Protein AF-B8BTN7-F1 (afdb_monomer)

pLDDT: mean 86.66, std 12.13, range [40.72, 97.44]

Secondary structure (DSSP, 8-state):
-EES--TTSSS-TTTTTT---EE----EEEEEEEPPTTGGG-HHHHTT--SSS----EEEEES---EEEETTEEEE---B-EEEEEEEEEGGGTEEEEEEEEE-SS-EEETTEEE-SSEEEEEEEEEE--HHHHHHHHHHHHHHHHHHHHHHHHHHHHHHHTTS-HHHHHHHHHHHHHHHHHHHHHHHHHHHHHHHS---TTSEEE-STTEEEESEEEEEEEEEESTTS-EEEEEEEEEEE------------

Structure (mmCIF, N/CA/C/O backbone):
data_AF-B8BTN7-F1
#
_entry.id   AF-B8BTN7-F1
#
loop_
_atom_site.group_PDB
_atom_site.id
_atom_site.type_symbol
_atom_site.label_atom_id
_atom_site.label_alt_id
_atom_site.label_comp_id
_atom_site.label_asym_id
_atom_site.label_entity_id
_atom_site.label_seq_id
_atom_site.pdbx_PDB_ins_code
_atom_site.Cartn_x
_atom_site.Cartn_y
_atom_site.Cartn_z
_atom_site.occupancy
_atom_site.B_iso_or_equiv
_atom_site.auth_seq_id
_atom_site.auth_comp_id
_atom_site.auth_asym_id
_atom_site.auth_atom_id
_atom_site.pdbx_PDB_model_num
ATOM 1 N N . MET A 1 1 ? 7.873 -7.975 -5.565 1.00 93.31 1 MET A N 1
ATOM 2 C CA . MET A 1 1 ? 6.516 -7.819 -6.146 1.00 93.31 1 MET A CA 1
ATOM 3 C C . MET A 1 1 ? 5.959 -9.152 -6.643 1.00 93.31 1 MET A C 1
ATOM 5 O O . MET A 1 1 ? 6.729 -10.006 -7.064 1.00 93.31 1 MET A O 1
ATOM 9 N N . THR A 1 2 ? 4.637 -9.335 -6.614 1.00 94.25 2 THR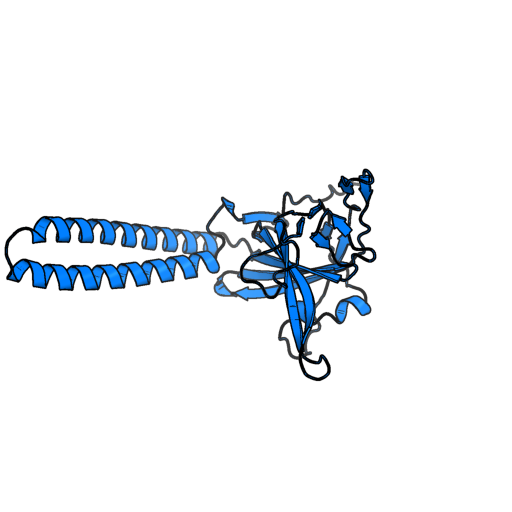 A N 1
ATOM 10 C CA . THR A 1 2 ? 3.946 -10.560 -7.045 1.00 94.25 2 THR A CA 1
ATOM 11 C C . THR A 1 2 ? 2.737 -10.226 -7.916 1.00 94.25 2 THR A C 1
ATOM 13 O O . THR A 1 2 ? 1.774 -9.626 -7.445 1.00 94.25 2 THR A O 1
ATOM 16 N N . ILE A 1 3 ? 2.766 -10.662 -9.174 1.00 93.19 3 ILE A N 1
ATOM 17 C CA . ILE A 1 3 ? 1.674 -10.518 -10.142 1.00 93.19 3 ILE A CA 1
ATOM 18 C C . ILE A 1 3 ? 0.815 -11.777 -10.136 1.00 93.19 3 ILE A C 1
ATOM 20 O O . ILE A 1 3 ? 1.328 -12.898 -10.120 1.00 93.19 3 ILE A O 1
ATOM 24 N N . GLY A 1 4 ? -0.499 -11.600 -10.156 1.00 89.94 4 GLY A N 1
ATOM 25 C CA . GLY A 1 4 ? -1.456 -12.695 -10.188 1.00 89.94 4 GLY A CA 1
ATOM 26 C C . GLY A 1 4 ? -2.855 -12.232 -9.812 1.00 89.94 4 GLY A C 1
ATOM 27 O O . GLY A 1 4 ? -3.078 -11.077 -9.446 1.00 89.94 4 GLY A O 1
ATOM 28 N N . ARG A 1 5 ? -3.825 -13.141 -9.920 1.00 85.12 5 ARG A N 1
ATOM 29 C CA . ARG A 1 5 ? -5.232 -12.811 -9.683 1.00 85.12 5 ARG A CA 1
ATOM 30 C C . ARG A 1 5 ? -5.476 -12.391 -8.236 1.00 85.12 5 ARG A C 1
ATOM 32 O O . ARG A 1 5 ? -5.169 -13.133 -7.305 1.00 85.12 5 ARG A O 1
ATOM 39 N N . ILE A 1 6 ? -6.132 -11.245 -8.074 1.00 82.88 6 ILE A N 1
ATOM 40 C CA . ILE A 1 6 ? -6.695 -10.792 -6.801 1.00 82.88 6 ILE A CA 1
ATOM 41 C C . ILE A 1 6 ? -8.221 -10.943 -6.895 1.00 82.88 6 ILE A C 1
ATOM 43 O O . ILE A 1 6 ? -8.843 -10.296 -7.741 1.00 82.88 6 ILE A O 1
ATOM 47 N N . PRO A 1 7 ? -8.851 -11.826 -6.099 1.00 78.50 7 PRO A N 1
ATOM 48 C CA . PRO A 1 7 ? -10.304 -11.974 -6.089 1.00 78.50 7 PRO A CA 1
ATOM 49 C C . PRO A 1 7 ? -11.018 -10.656 -5.758 1.00 78.50 7 PRO A C 1
ATOM 51 O O . PRO A 1 7 ? -10.568 -9.899 -4.905 1.00 78.50 7 PRO A O 1
ATOM 54 N N . GLY A 1 8 ? -12.147 -10.392 -6.420 1.00 77.75 8 GLY A N 1
ATOM 55 C CA . GLY A 1 8 ? -12.959 -9.194 -6.167 1.00 77.75 8 GLY A CA 1
ATOM 56 C C . GLY A 1 8 ? -12.488 -7.912 -6.865 1.00 77.75 8 GLY A C 1
ATOM 57 O O . GLY A 1 8 ? -13.068 -6.857 -6.623 1.00 77.75 8 GLY A O 1
ATOM 58 N N . THR A 1 9 ? -11.481 -7.976 -7.743 1.00 80.31 9 THR A N 1
ATOM 59 C CA . THR A 1 9 ? -10.995 -6.812 -8.508 1.00 80.31 9 THR A CA 1
ATOM 60 C C . THR A 1 9 ? -11.579 -6.753 -9.923 1.00 80.31 9 THR A C 1
ATOM 62 O O . THR A 1 9 ? -12.267 -7.665 -10.377 1.00 80.31 9 THR A O 1
ATOM 65 N N . ALA A 1 10 ? -11.303 -5.663 -10.648 1.00 77.62 10 ALA A N 1
ATOM 66 C CA . ALA A 1 10 ? -11.790 -5.426 -12.012 1.00 77.62 10 ALA A CA 1
ATOM 67 C C . ALA A 1 10 ? -11.123 -6.303 -13.098 1.00 77.62 10 ALA A C 1
ATOM 69 O O . ALA A 1 10 ? -11.370 -6.091 -14.290 1.00 77.62 10 ALA A O 1
ATOM 70 N N . MET A 1 11 ? -10.260 -7.249 -12.711 1.00 77.88 11 MET A N 1
ATOM 71 C CA . MET A 1 11 ? -9.574 -8.131 -13.652 1.00 77.88 11 MET A CA 1
ATOM 72 C C . MET A 1 11 ? -10.521 -9.184 -14.246 1.00 77.88 11 MET A C 1
ATOM 74 O O . MET A 1 11 ? -11.389 -9.695 -13.532 1.00 77.88 11 MET A O 1
ATOM 78 N N . PRO A 1 12 ? -10.367 -9.532 -15.538 1.00 80.00 12 PRO A N 1
ATOM 79 C CA . PRO A 1 12 ? -11.202 -10.547 -16.168 1.00 80.00 12 PRO A CA 1
ATOM 80 C C . PRO A 1 12 ? -11.074 -11.923 -15.483 1.00 80.00 12 PRO A C 1
ATOM 82 O O . PRO A 1 12 ? -9.974 -12.280 -15.047 1.00 80.00 12 PRO A O 1
ATOM 85 N N . PRO A 1 13 ? -12.157 -12.719 -15.379 1.00 80.38 13 PRO A N 1
ATOM 86 C CA . PRO A 1 13 ? -12.132 -14.022 -14.712 1.00 80.38 13 PRO A CA 1
ATOM 87 C C . PRO A 1 13 ? -11.162 -15.048 -15.307 1.00 80.38 13 PRO A C 1
ATOM 89 O O . PRO A 1 13 ? -10.769 -15.980 -14.606 1.00 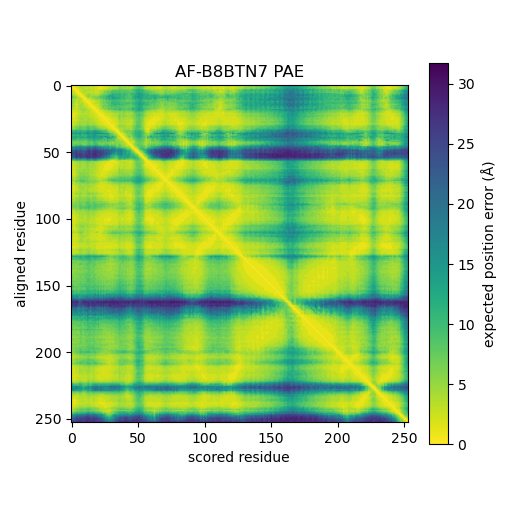80.38 13 PRO A O 1
ATOM 92 N N . GLU A 1 14 ? -10.815 -14.901 -16.579 1.00 82.19 14 GLU A N 1
ATOM 93 C CA . GLU A 1 14 ? -9.896 -15.757 -17.324 1.00 82.19 14 GLU A CA 1
ATOM 94 C C . GLU A 1 14 ? -8.416 -15.431 -17.079 1.00 82.19 14 GLU A C 1
ATOM 96 O O . GLU A 1 14 ? -7.553 -16.261 -17.356 1.00 82.19 14 GLU A O 1
ATOM 101 N N . TRP A 1 15 ? -8.104 -14.248 -16.545 1.00 81.75 15 TRP A N 1
ATOM 102 C CA . TRP A 1 15 ? -6.725 -13.828 -16.318 1.00 81.75 15 TRP A CA 1
ATOM 103 C C . TRP A 1 15 ? -6.155 -14.466 -15.044 1.00 81.75 15 TRP A C 1
ATOM 105 O O . TRP A 1 15 ? -6.769 -14.375 -13.975 1.00 81.75 15 TRP A O 1
ATOM 115 N N . ALA A 1 16 ? -4.983 -15.111 -15.155 1.00 84.12 16 ALA A N 1
ATOM 116 C CA . ALA A 1 16 ? -4.354 -15.880 -14.074 1.00 84.12 16 ALA A CA 1
ATOM 117 C C . ALA A 1 16 ? -5.329 -16.873 -13.392 1.00 84.12 16 ALA A C 1
ATOM 119 O O . ALA A 1 16 ? -5.333 -17.044 -12.167 1.00 84.12 16 ALA A O 1
ATOM 120 N N . ALA A 1 17 ? -6.209 -17.496 -14.184 1.00 84.50 17 ALA A N 1
ATOM 121 C CA . ALA A 1 17 ? -7.247 -18.410 -13.716 1.00 84.50 17 ALA A CA 1
ATOM 122 C C . ALA A 1 17 ? -6.691 -19.690 -13.071 1.00 84.50 17 ALA A C 1
ATOM 124 O O . ALA A 1 17 ? -7.368 -20.292 -12.240 1.00 84.50 17 ALA A O 1
ATOM 125 N N . SER A 1 18 ? -5.461 -20.084 -13.405 1.00 86.75 18 SER A N 1
ATOM 126 C CA . SER A 1 18 ? -4.769 -21.229 -12.807 1.00 86.75 18 SER A CA 1
ATOM 127 C C . SER A 1 18 ? -4.415 -21.025 -11.329 1.00 86.75 18 SER A C 1
ATOM 129 O O . SER A 1 18 ? -4.089 -21.990 -10.638 1.00 86.75 18 SER A O 1
ATOM 131 N N . GLY A 1 19 ? -4.445 -19.779 -10.840 1.00 84.88 19 GLY A N 1
ATOM 132 C CA . GLY A 1 19 ? -3.940 -19.410 -9.517 1.00 84.88 19 GLY A CA 1
ATOM 133 C C . GLY A 1 19 ? -2.414 -19.284 -9.447 1.00 84.88 19 GLY A C 1
ATOM 134 O O . GLY A 1 19 ? -1.876 -19.037 -8.365 1.00 84.88 19 GLY A O 1
ATOM 135 N N . ALA A 1 20 ? -1.708 -19.429 -10.574 1.00 89.12 20 ALA A N 1
ATOM 136 C CA . ALA A 1 20 ? -0.280 -19.161 -10.650 1.00 89.12 20 ALA A CA 1
ATOM 137 C C . ALA A 1 20 ? 0.039 -17.698 -10.298 1.00 89.12 20 ALA A C 1
ATOM 139 O O . ALA A 1 20 ? -0.797 -16.796 -10.400 1.00 89.12 20 ALA A O 1
ATOM 140 N N . LYS A 1 21 ? 1.287 -17.470 -9.882 1.00 92.00 21 LYS A N 1
ATOM 141 C CA . LYS A 1 21 ? 1.819 -16.148 -9.550 1.00 92.00 21 LYS A CA 1
ATOM 142 C C . LYS A 1 21 ? 3.184 -15.951 -10.200 1.00 92.00 21 LYS A C 1
ATOM 144 O O . LYS A 1 21 ? 3.981 -16.888 -10.281 1.00 92.00 21 LYS A O 1
ATOM 149 N N . LEU A 1 22 ? 3.457 -14.725 -10.627 1.00 94.12 22 LEU A N 1
ATOM 150 C CA . LEU A 1 22 ? 4.758 -14.287 -11.116 1.00 94.12 22 LEU A CA 1
ATOM 151 C C . LEU A 1 22 ? 5.397 -13.380 -10.060 1.00 94.12 22 LEU A C 1
ATOM 153 O O . LEU A 1 22 ? 4.984 -12.237 -9.884 1.00 94.12 22 LEU A O 1
ATOM 157 N N . GLY A 1 23 ? 6.373 -13.918 -9.332 1.00 94.81 23 GLY A N 1
ATOM 158 C CA . GLY A 1 23 ? 7.183 -13.159 -8.381 1.00 94.81 23 GLY A CA 1
ATOM 159 C C . GLY A 1 23 ? 8.400 -12.548 -9.069 1.00 94.81 23 GLY A C 1
ATOM 160 O O . GLY A 1 23 ? 9.096 -13.256 -9.794 1.00 94.81 23 GLY A O 1
ATOM 161 N N . LEU A 1 24 ? 8.645 -11.263 -8.825 1.00 95.44 24 LEU A N 1
ATOM 162 C CA . LEU A 1 24 ? 9.821 -10.518 -9.281 1.00 95.44 24 LEU A CA 1
ATOM 163 C C . LEU A 1 24 ? 10.410 -9.749 -8.090 1.00 95.44 24 LEU A C 1
ATOM 165 O O . LEU A 1 24 ? 9.661 -9.118 -7.336 1.00 95.44 24 LEU A O 1
ATOM 169 N N . SER A 1 25 ? 11.728 -9.815 -7.903 1.00 95.44 25 SER A N 1
ATOM 170 C CA . SER A 1 25 ? 12.439 -9.055 -6.865 1.00 95.44 25 SER A CA 1
ATOM 171 C C . SER A 1 25 ? 13.048 -7.811 -7.491 1.00 95.44 25 SER A C 1
ATOM 173 O O . SER A 1 25 ? 14.049 -7.920 -8.188 1.00 95.44 25 SER A O 1
ATOM 175 N N . VAL A 1 26 ? 12.402 -6.665 -7.283 1.00 95.88 26 VAL A N 1
ATOM 176 C CA . VAL A 1 26 ? 12.840 -5.374 -7.823 1.00 95.88 26 VAL A CA 1
ATOM 177 C C . VAL A 1 26 ? 13.401 -4.557 -6.674 1.00 95.88 26 VAL A C 1
ATOM 179 O O . VAL A 1 26 ? 12.728 -4.405 -5.653 1.00 95.88 26 VAL A O 1
ATOM 182 N N . GLU A 1 27 ? 14.610 -4.062 -6.862 1.00 96.19 27 GLU A N 1
ATOM 183 C CA . GLU A 1 27 ? 15.290 -3.105 -6.004 1.00 96.19 27 GLU A CA 1
ATOM 184 C C . GLU A 1 27 ? 15.151 -1.734 -6.658 1.00 96.19 27 GLU A C 1
ATOM 186 O O . GLU A 1 27 ? 15.309 -1.597 -7.874 1.00 96.19 27 GLU A O 1
ATOM 191 N N . VAL A 1 28 ? 14.768 -0.738 -5.867 1.00 95.88 28 VAL A N 1
ATOM 192 C CA . VAL A 1 28 ? 14.518 0.617 -6.353 1.00 95.88 28 VAL A CA 1
ATOM 193 C C . VAL A 1 28 ? 15.107 1.630 -5.395 1.00 95.88 28 VAL A C 1
ATOM 195 O O . VAL A 1 28 ? 15.061 1.435 -4.181 1.00 95.88 28 VAL A O 1
ATOM 198 N N . GLU A 1 29 ? 15.578 2.727 -5.958 1.00 95.12 29 GLU A N 1
ATOM 199 C CA . GLU A 1 29 ? 16.047 3.899 -5.246 1.00 95.12 29 GLU A CA 1
ATOM 200 C C . GLU A 1 29 ? 15.029 5.030 -5.412 1.00 95.12 29 GLU A C 1
ATOM 202 O O . GLU A 1 29 ? 14.596 5.341 -6.524 1.00 95.12 29 GLU A O 1
ATOM 207 N N . PHE A 1 30 ? 14.618 5.633 -4.298 1.00 93.06 30 PHE A N 1
ATOM 208 C CA . PHE A 1 30 ? 13.768 6.821 -4.292 1.00 93.06 30 PHE A CA 1
ATOM 209 C C . PHE A 1 30 ? 14.663 8.044 -4.121 1.00 93.06 30 PHE A C 1
ATOM 211 O O . PHE A 1 30 ? 15.247 8.213 -3.055 1.00 93.06 30 PHE A O 1
ATOM 218 N N . THR A 1 31 ? 14.762 8.889 -5.146 1.00 91.25 31 THR A N 1
ATOM 219 C CA . THR A 1 31 ? 15.691 10.028 -5.133 1.00 91.25 31 THR A CA 1
ATOM 220 C C . THR A 1 31 ? 14.967 11.349 -4.870 1.00 91.25 31 THR A C 1
ATOM 222 O O . THR A 1 31 ? 13.745 11.439 -4.998 1.00 91.25 31 THR A O 1
ATOM 225 N N . ASP A 1 32 ? 15.714 12.394 -4.514 1.00 88.88 32 ASP A N 1
ATOM 226 C CA . ASP A 1 32 ? 15.196 13.766 -4.376 1.00 88.88 32 ASP A CA 1
ATOM 227 C C . ASP A 1 32 ? 15.252 14.555 -5.698 1.00 88.88 32 ASP A C 1
ATOM 229 O O . ASP A 1 32 ? 14.962 15.757 -5.748 1.00 88.88 32 ASP A O 1
ATOM 233 N N . GLU A 1 33 ? 15.616 13.893 -6.798 1.00 89.50 33 GLU A N 1
ATOM 234 C CA . GLU A 1 33 ? 15.720 14.531 -8.100 1.00 89.50 33 GLU A CA 1
ATOM 235 C C . GLU A 1 33 ? 14.342 14.767 -8.723 1.00 89.50 33 GLU A C 1
ATOM 237 O O . GLU A 1 33 ? 13.430 13.936 -8.674 1.00 89.50 33 GLU A O 1
ATOM 242 N N . ALA A 1 34 ? 14.185 15.937 -9.342 1.00 86.00 34 ALA A N 1
ATOM 243 C CA . ALA A 1 34 ? 12.956 16.278 -10.035 1.00 86.00 34 ALA A CA 1
ATOM 244 C C . ALA A 1 34 ? 12.768 15.380 -11.262 1.00 86.00 34 ALA A C 1
ATOM 246 O O . ALA A 1 34 ? 13.639 15.258 -12.123 1.00 86.00 34 ALA A O 1
ATOM 247 N N . CYS A 1 35 ? 11.574 14.812 -11.374 1.00 83.88 35 CYS A N 1
ATOM 248 C CA . CYS A 1 35 ? 11.261 13.876 -12.433 1.00 83.88 35 CYS A CA 1
ATOM 249 C C . CYS A 1 35 ? 11.132 14.547 -13.820 1.00 83.88 35 CYS A C 1
ATOM 251 O O . CYS A 1 35 ? 10.756 15.717 -13.948 1.00 83.88 35 CYS A O 1
ATOM 253 N N . SER A 1 36 ? 11.395 13.789 -14.889 1.00 79.56 36 SER A N 1
ATOM 254 C CA . SER A 1 36 ? 11.319 14.282 -16.272 1.00 79.56 36 SER A CA 1
ATOM 255 C C . SER A 1 36 ? 9.894 14.680 -16.706 1.00 79.56 36 SER A C 1
ATOM 257 O O . SER A 1 36 ? 8.886 14.178 -16.203 1.00 79.56 36 SER A O 1
ATOM 259 N N . TYR A 1 37 ? 9.782 15.559 -17.712 1.00 64.44 37 TYR A N 1
ATOM 260 C CA . TYR A 1 37 ? 8.490 16.115 -18.149 1.00 64.44 37 TYR A CA 1
ATOM 261 C C . TYR A 1 37 ? 7.446 15.051 -18.539 1.00 64.44 37 TYR A C 1
ATOM 263 O O . TYR A 1 37 ? 6.265 15.205 -18.231 1.00 64.44 37 TYR A O 1
ATOM 271 N N . GLU A 1 38 ? 7.834 13.958 -19.199 1.00 72.38 38 GLU A N 1
ATOM 272 C CA . GLU A 1 38 ? 6.869 12.929 -19.620 1.00 72.38 38 GLU A CA 1
ATOM 273 C C . GLU A 1 38 ? 6.269 12.163 -18.438 1.00 72.38 38 GLU A C 1
ATOM 275 O O . GLU A 1 38 ? 5.089 11.807 -18.460 1.00 72.38 38 GLU A O 1
ATOM 280 N N . MET A 1 39 ? 7.053 11.984 -17.380 1.00 71.56 39 MET A N 1
ATOM 281 C CA . MET A 1 39 ? 6.645 11.307 -16.155 1.00 71.56 39 MET A CA 1
ATOM 282 C C . MET A 1 39 ? 5.686 12.167 -15.312 1.00 71.56 39 MET A C 1
ATOM 284 O O . MET A 1 39 ? 4.777 11.638 -14.675 1.00 71.56 39 MET A O 1
ATOM 288 N N . THR A 1 40 ? 5.782 13.500 -15.411 1.00 64.75 40 THR A N 1
ATOM 289 C CA . THR A 1 40 ? 4.919 14.444 -14.666 1.00 64.75 40 THR A CA 1
ATOM 290 C C . THR A 1 40 ? 3.460 14.531 -15.133 1.00 64.75 40 THR A C 1
ATOM 292 O O . THR A 1 40 ? 2.641 15.189 -14.491 1.00 64.75 40 THR A O 1
ATOM 295 N N . LYS A 1 41 ? 3.087 13.856 -16.229 1.00 72.56 41 LYS A N 1
ATOM 296 C CA . LYS A 1 41 ? 1.705 13.842 -16.757 1.00 72.56 41 LYS A CA 1
ATOM 297 C C . LYS A 1 41 ? 0.772 12.869 -16.020 1.00 72.56 41 LYS A C 1
ATOM 299 O O . LYS A 1 41 ? -0.407 12.758 -16.368 1.00 72.56 41 LYS A O 1
ATOM 304 N N . GLU A 1 42 ? 1.278 12.138 -15.030 1.00 80.81 42 GLU A N 1
ATOM 305 C CA . GLU A 1 42 ? 0.536 11.074 -14.360 1.00 80.81 42 GLU A CA 1
ATOM 306 C C . GLU A 1 42 ? -0.433 11.575 -13.292 1.00 80.81 42 GLU A C 1
ATOM 308 O O . GLU A 1 42 ? -0.067 11.827 -12.146 1.00 80.81 42 GLU A O 1
ATOM 313 N N . ARG A 1 43 ? -1.722 11.616 -13.647 1.00 79.94 43 ARG A N 1
ATOM 314 C CA . ARG A 1 43 ? -2.811 12.075 -12.768 1.00 79.94 43 ARG A CA 1
ATOM 315 C C . ARG A 1 43 ? -2.877 11.366 -11.416 1.00 79.94 43 ARG A C 1
ATOM 317 O O . ARG A 1 43 ? -3.241 12.009 -10.439 1.00 79.94 43 ARG A O 1
ATOM 324 N N . LEU A 1 44 ? -2.536 10.073 -11.347 1.00 82.12 44 LEU A N 1
ATOM 325 C CA . LEU A 1 44 ? -2.548 9.323 -10.083 1.00 82.12 44 LEU A CA 1
ATOM 326 C C . LEU A 1 44 ? -1.623 9.961 -9.039 1.00 82.12 44 LEU A C 1
ATOM 328 O O . LEU A 1 44 ? -1.960 9.996 -7.860 1.00 82.12 44 LEU A O 1
ATOM 332 N N . LEU A 1 45 ? -0.483 10.484 -9.490 1.00 80.94 45 LEU A N 1
ATOM 333 C CA . LEU A 1 45 ? 0.555 11.086 -8.659 1.00 80.94 45 LEU A CA 1
ATOM 334 C C . LEU A 1 45 ? 0.279 12.564 -8.347 1.00 80.94 45 LEU A C 1
ATOM 336 O O . LEU A 1 45 ? 0.770 13.058 -7.336 1.00 80.94 45 LEU A O 1
ATOM 340 N N . MET A 1 46 ? -0.535 13.260 -9.154 1.00 74.19 46 MET A N 1
ATOM 341 C CA . MET A 1 46 ? -0.784 14.703 -8.986 1.00 74.19 46 MET A CA 1
ATOM 342 C C . MET A 1 46 ? -1.730 15.066 -7.834 1.00 74.19 46 MET A C 1
ATOM 344 O O . MET A 1 46 ? -1.709 16.205 -7.378 1.00 74.19 46 MET A O 1
ATOM 348 N N . GLY A 1 47 ? -2.535 14.120 -7.345 1.00 65.62 47 GLY A N 1
ATOM 349 C CA . GLY A 1 47 ? -3.567 14.396 -6.343 1.00 65.62 47 GLY A CA 1
ATOM 350 C C . GLY A 1 47 ? -4.688 15.299 -6.878 1.00 65.62 47 GLY A C 1
ATOM 351 O O . GLY A 1 47 ? -4.743 15.615 -8.065 1.00 65.62 47 GLY A O 1
ATOM 352 N N . ASP A 1 48 ? -5.598 15.703 -5.990 1.00 59.06 48 ASP A N 1
ATOM 353 C CA . ASP A 1 48 ? -6.745 16.571 -6.315 1.00 59.06 48 ASP A CA 1
ATOM 354 C C . ASP A 1 48 ? -6.389 18.075 -6.312 1.00 59.06 48 ASP A C 1
ATOM 356 O O . ASP A 1 48 ? -7.284 18.921 -6.301 1.00 59.06 48 ASP A O 1
ATOM 360 N N . ASP A 1 49 ? -5.100 18.435 -6.273 1.00 54.09 49 ASP A N 1
ATOM 361 C CA . ASP A 1 49 ? -4.694 19.836 -6.152 1.00 54.09 49 ASP A CA 1
ATOM 362 C C . ASP A 1 49 ? -4.883 20.573 -7.491 1.00 54.09 49 ASP A C 1
ATOM 364 O O . ASP A 1 49 ? -4.407 20.150 -8.547 1.00 54.09 49 ASP A O 1
ATOM 368 N N . ASP A 1 50 ? -5.613 21.687 -7.437 1.00 47.47 50 ASP A N 1
ATOM 369 C CA . ASP A 1 50 ? -6.263 22.394 -8.554 1.00 47.47 50 ASP A CA 1
ATOM 370 C C . ASP A 1 50 ? -5.261 23.243 -9.381 1.00 47.47 50 ASP A C 1
ATOM 372 O O . ASP A 1 50 ? -5.487 24.409 -9.712 1.00 47.47 50 ASP A O 1
ATOM 376 N N . GLY A 1 51 ? -4.080 22.680 -9.664 1.00 48.50 51 GLY A N 1
ATOM 377 C CA . GLY A 1 51 ? -3.060 23.257 -10.543 1.00 48.50 51 GLY A CA 1
ATOM 378 C C . GLY A 1 51 ? -2.245 24.420 -9.962 1.00 48.50 51 GLY A C 1
ATOM 379 O O . GLY A 1 51 ? -1.564 25.108 -10.722 1.00 48.50 51 GLY A O 1
ATOM 380 N N . ARG A 1 52 ? -2.289 24.676 -8.644 1.00 46.03 52 ARG A N 1
ATOM 381 C CA . ARG A 1 52 ? -1.571 25.813 -8.014 1.00 46.03 52 ARG A CA 1
ATOM 382 C C . ARG A 1 52 ? -0.177 25.485 -7.477 1.00 46.03 52 ARG A C 1
ATOM 384 O O . ARG A 1 52 ? 0.656 26.384 -7.378 1.00 46.03 52 ARG A O 1
ATOM 391 N N . ARG A 1 53 ? 0.101 24.217 -7.187 1.00 48.09 53 ARG A N 1
ATOM 392 C CA . ARG A 1 53 ? 1.445 23.658 -7.017 1.00 48.09 53 ARG A CA 1
ATOM 393 C C . ARG A 1 53 ? 1.463 22.376 -7.832 1.00 48.09 53 ARG A C 1
ATOM 395 O O . ARG A 1 53 ? 0.681 21.477 -7.555 1.00 48.09 53 ARG A O 1
ATOM 402 N N . GLY A 1 54 ? 2.288 22.312 -8.875 1.00 48.84 54 GLY A N 1
ATOM 403 C CA . GLY A 1 54 ? 2.527 21.026 -9.527 1.00 48.84 54 GLY A CA 1
ATOM 404 C C . GLY A 1 54 ? 3.039 20.037 -8.474 1.00 48.84 54 GLY A C 1
ATOM 405 O O . GLY A 1 54 ? 3.763 20.467 -7.569 1.00 48.84 54 GLY A O 1
ATOM 406 N N . PRO A 1 55 ? 2.667 18.750 -8.531 1.00 54.84 55 PRO A N 1
ATOM 407 C CA . PRO A 1 55 ? 3.310 17.762 -7.680 1.00 54.84 55 PRO A CA 1
ATOM 408 C C . PRO A 1 55 ? 4.813 17.825 -7.954 1.00 54.84 55 PRO A C 1
ATOM 410 O O . PRO A 1 55 ? 5.242 17.753 -9.108 1.00 54.84 55 PRO A O 1
ATOM 413 N N . SER A 1 56 ? 5.608 17.974 -6.898 1.00 69.25 56 SER A N 1
ATOM 414 C CA . SER A 1 56 ? 7.029 17.647 -6.953 1.00 69.25 56 SER A CA 1
ATOM 415 C C . SER A 1 56 ? 7.109 16.131 -7.089 1.00 69.25 56 SER A C 1
ATOM 417 O O . SER A 1 56 ? 7.240 15.430 -6.091 1.00 69.25 56 SER A O 1
ATOM 419 N N . MET A 1 57 ? 6.878 15.621 -8.300 1.00 85.88 57 MET A N 1
ATOM 420 C CA . MET A 1 57 ? 7.164 14.226 -8.591 1.00 85.88 57 MET A CA 1
ATOM 421 C C . MET A 1 57 ? 8.671 14.078 -8.603 1.00 85.88 57 MET A C 1
ATOM 423 O O . MET A 1 57 ? 9.373 14.847 -9.268 1.00 85.88 57 MET A O 1
ATOM 427 N N . LEU A 1 58 ? 9.125 13.089 -7.865 1.00 91.19 58 LEU A N 1
ATOM 428 C CA . LEU A 1 58 ? 10.526 12.761 -7.730 1.00 91.19 58 LEU A CA 1
ATOM 429 C C . LEU A 1 58 ? 10.794 11.458 -8.487 1.00 91.19 58 LEU A C 1
ATOM 431 O O . LEU A 1 58 ? 9.860 10.690 -8.745 1.00 91.19 58 LEU A O 1
ATOM 435 N N . SER A 1 59 ? 12.022 11.242 -8.935 1.00 92.88 59 SER A N 1
ATOM 436 C CA . SER A 1 59 ? 12.389 10.036 -9.688 1.00 92.88 59 SER A CA 1
ATOM 437 C C . SER A 1 59 ? 12.501 8.805 -8.797 1.00 92.88 59 SER A C 1
ATOM 439 O O . SER A 1 59 ? 12.904 8.876 -7.639 1.00 92.88 59 SER A O 1
ATOM 441 N N . VAL A 1 60 ? 12.134 7.657 -9.362 1.00 94.75 60 VAL A N 1
ATOM 442 C CA . VAL A 1 60 ? 12.444 6.344 -8.792 1.00 94.75 60 VAL A CA 1
ATOM 443 C C . VAL A 1 60 ? 13.234 5.547 -9.823 1.00 94.75 60 VAL A C 1
ATOM 445 O O . VAL A 1 60 ? 12.779 5.368 -10.957 1.00 94.75 60 VAL A O 1
ATOM 448 N N . GLU A 1 61 ? 14.412 5.084 -9.428 1.00 95.88 61 GLU A N 1
ATOM 449 C CA . GLU A 1 61 ? 15.380 4.422 -10.301 1.00 95.88 61 GLU A CA 1
ATOM 450 C C . GLU A 1 61 ? 15.454 2.925 -9.951 1.00 95.88 61 GLU A C 1
ATOM 452 O O . GLU A 1 61 ? 15.572 2.573 -8.776 1.00 95.88 61 GLU A O 1
ATOM 457 N N . PRO A 1 62 ? 15.336 1.999 -10.920 1.00 96.44 62 PRO A N 1
ATOM 458 C CA . PRO A 1 62 ? 15.550 0.581 -10.667 1.00 96.44 62 PRO A CA 1
ATOM 459 C C . PRO A 1 62 ? 17.046 0.297 -10.495 1.00 96.44 62 PRO A C 1
ATOM 461 O O . PRO A 1 62 ? 17.855 0.638 -11.355 1.00 96.44 62 PRO A O 1
ATOM 464 N N . LEU A 1 63 ? 17.402 -0.398 -9.417 1.00 96.25 63 LEU A N 1
ATOM 465 C CA . LEU A 1 63 ? 18.780 -0.817 -9.138 1.00 96.25 63 LEU A CA 1
ATOM 466 C C . LEU A 1 63 ? 19.119 -2.168 -9.782 1.00 96.25 63 LEU A C 1
ATOM 468 O O . LEU A 1 63 ? 20.286 -2.535 -9.917 1.00 96.25 63 LEU A O 1
ATOM 472 N N . ASN A 1 64 ? 18.099 -2.920 -10.204 1.00 96.19 64 ASN A N 1
ATOM 473 C CA . ASN A 1 64 ? 18.270 -4.212 -10.847 1.00 96.19 64 ASN A CA 1
ATOM 474 C C . ASN A 1 64 ? 17.196 -4.506 -11.911 1.00 96.19 64 ASN A C 1
ATOM 476 O O . ASN A 1 64 ? 16.076 -3.999 -11.871 1.00 96.19 64 ASN A O 1
ATOM 480 N N . ASP A 1 65 ? 17.532 -5.413 -12.832 1.00 96.44 65 ASP A N 1
ATOM 481 C CA . ASP A 1 65 ? 16.554 -6.084 -13.690 1.00 96.44 65 ASP A CA 1
ATOM 482 C C . ASP A 1 65 ? 16.181 -7.437 -13.046 1.00 96.44 65 ASP A C 1
ATOM 484 O O . ASP A 1 65 ? 17.028 -8.338 -12.960 1.00 96.44 65 ASP A O 1
ATOM 488 N N . PRO A 1 66 ? 14.936 -7.633 -12.569 1.00 96.12 66 PRO A N 1
ATOM 489 C CA . PRO A 1 66 ? 14.531 -8.863 -11.910 1.00 96.12 66 PRO A CA 1
ATOM 490 C C . PRO A 1 66 ? 14.545 -10.050 -12.875 1.00 96.12 66 PRO A C 1
ATOM 492 O O . PRO A 1 66 ? 14.187 -9.958 -14.052 1.00 96.12 66 PRO A O 1
ATOM 495 N N . VAL A 1 67 ? 14.871 -11.219 -12.328 1.00 95.19 67 VAL A N 1
ATOM 496 C CA . VAL A 1 67 ? 14.923 -12.479 -13.074 1.00 95.19 67 VAL A CA 1
ATOM 497 C C . VAL A 1 67 ? 13.912 -13.486 -12.543 1.00 95.19 67 VAL A C 1
ATOM 499 O O . VAL A 1 67 ? 13.633 -13.546 -11.344 1.00 95.19 67 VAL A O 1
ATOM 502 N N . PHE A 1 68 ? 13.373 -14.321 -13.428 1.00 94.00 68 PHE A N 1
ATOM 503 C CA . PHE A 1 68 ? 12.531 -15.453 -13.045 1.00 94.00 68 PHE A CA 1
ATOM 504 C C . PHE A 1 68 ? 12.835 -16.688 -13.895 1.00 94.00 68 PHE A C 1
ATOM 506 O O . PHE A 1 68 ? 13.383 -16.598 -14.989 1.00 94.00 68 PHE A O 1
ATOM 513 N N . VAL A 1 69 ? 12.475 -17.869 -13.387 1.00 91.44 69 VAL A N 1
ATOM 514 C CA . VAL A 1 69 ? 12.676 -19.142 -14.094 1.00 91.44 69 VAL A CA 1
ATOM 515 C C . VAL A 1 69 ? 11.371 -19.598 -14.741 1.00 91.44 69 VAL A C 1
ATOM 517 O O . VAL A 1 69 ? 10.338 -19.727 -14.070 1.00 91.44 69 VAL A O 1
ATOM 520 N N . SER A 1 70 ? 11.433 -19.883 -16.038 1.00 88.81 70 SER A N 1
ATOM 521 C CA . SER A 1 70 ? 10.349 -20.433 -16.848 1.00 88.81 70 SER A CA 1
ATOM 522 C C . SER A 1 70 ? 10.770 -21.734 -17.545 1.00 88.81 70 SER A C 1
ATOM 524 O O . SER A 1 70 ? 11.887 -22.225 -17.381 1.00 88.81 70 SER A O 1
ATOM 526 N N . ALA A 1 71 ? 9.877 -22.300 -18.364 1.00 87.56 71 ALA A N 1
ATOM 527 C CA . ALA A 1 71 ? 10.196 -23.448 -19.215 1.00 87.56 71 ALA A CA 1
ATOM 528 C C . ALA A 1 71 ? 11.299 -23.155 -20.255 1.00 87.56 71 ALA A C 1
ATOM 530 O O . ALA A 1 71 ? 11.900 -24.091 -20.778 1.00 87.56 71 ALA A O 1
ATOM 531 N N . LYS A 1 72 ? 11.568 -21.877 -20.558 1.00 88.69 72 LYS A N 1
ATOM 532 C CA . LYS A 1 72 ? 12.632 -21.438 -21.475 1.00 88.69 72 LYS A CA 1
ATOM 533 C C . LYS A 1 72 ? 13.979 -21.221 -20.775 1.00 88.69 72 LYS A C 1
ATOM 535 O O . LYS A 1 72 ? 14.956 -20.903 -21.444 1.00 88.69 72 LYS A O 1
ATOM 540 N N . GLY A 1 73 ? 14.038 -21.403 -19.455 1.00 92.12 73 GLY A N 1
ATOM 541 C CA . GLY A 1 73 ? 15.205 -21.100 -18.633 1.00 92.12 73 GLY A CA 1
ATOM 542 C C . GLY A 1 73 ? 15.007 -19.829 -17.813 1.00 92.12 73 GLY A C 1
ATOM 543 O O . GLY A 1 73 ? 13.888 -19.499 -17.422 1.00 92.12 73 GLY A O 1
ATOM 544 N N . GLN A 1 74 ? 16.108 -19.149 -17.506 1.00 94.56 74 GLN A N 1
ATOM 545 C CA . GLN A 1 74 ? 16.085 -17.878 -16.792 1.00 94.56 74 GLN A CA 1
ATOM 546 C C . GLN A 1 74 ? 15.729 -16.747 -17.763 1.00 94.56 74 GLN A C 1
ATOM 548 O O . GLN A 1 74 ? 16.384 -16.578 -18.788 1.00 94.56 74 GLN A O 1
ATOM 553 N N . GLU A 1 75 ? 14.695 -15.984 -17.428 1.00 95.00 75 GLU A N 1
ATOM 554 C CA . GLU A 1 75 ? 14.248 -14.806 -18.167 1.00 95.00 75 GLU A CA 1
ATOM 555 C C . GLU A 1 75 ? 14.522 -13.557 -17.326 1.00 95.00 75 GLU A C 1
ATOM 557 O O . GLU A 1 75 ? 14.271 -13.543 -16.118 1.00 95.00 75 GLU A O 1
ATOM 562 N N . VAL A 1 76 ? 15.064 -12.527 -17.973 1.00 96.62 76 VAL A N 1
ATOM 563 C CA . VAL A 1 76 ? 15.345 -11.213 -17.385 1.00 96.62 76 VAL A CA 1
ATOM 564 C C . VAL A 1 76 ? 14.222 -10.275 -17.802 1.00 96.62 76 VAL A C 1
ATOM 566 O O . VAL A 1 76 ? 13.844 -10.263 -18.972 1.00 96.62 76 VAL A O 1
ATOM 569 N N . VAL A 1 77 ? 13.678 -9.509 -16.863 1.00 96.75 77 VAL A N 1
ATOM 570 C CA . VAL A 1 77 ? 12.632 -8.525 -17.142 1.00 96.75 77 VAL A CA 1
ATOM 571 C C . VAL A 1 77 ? 13.250 -7.146 -17.038 1.00 96.75 77 VAL A C 1
ATOM 573 O O . VAL A 1 77 ? 13.649 -6.736 -15.956 1.00 96.75 77 VAL A O 1
ATOM 576 N N . LYS A 1 78 ? 13.305 -6.433 -18.160 1.00 97.25 78 LYS A N 1
ATOM 577 C CA . LYS A 1 78 ? 13.827 -5.071 -18.190 1.00 97.25 78 LYS A CA 1
ATOM 578 C C . LYS A 1 78 ? 12.903 -4.110 -17.443 1.00 97.25 78 LYS A C 1
ATOM 580 O O . LYS A 1 78 ? 11.696 -4.103 -17.710 1.00 97.25 78 LYS A O 1
ATOM 585 N N . VAL A 1 79 ? 13.475 -3.270 -16.586 1.00 97.31 79 VAL A N 1
ATOM 586 C CA . VAL A 1 79 ? 12.755 -2.219 -15.852 1.00 97.31 79 VAL A CA 1
ATOM 587 C C . VAL A 1 79 ? 13.349 -0.863 -16.198 1.00 97.31 79 VAL A C 1
ATOM 589 O O . VAL A 1 79 ? 14.561 -0.697 -16.277 1.00 97.31 79 VAL A O 1
ATOM 592 N N . LEU A 1 80 ? 12.483 0.108 -16.464 1.00 96.00 80 LEU A N 1
ATOM 593 C CA . LEU A 1 80 ? 12.874 1.485 -16.721 1.00 96.00 80 LEU A CA 1
ATOM 594 C C . LEU A 1 80 ? 12.480 2.386 -15.542 1.00 96.00 80 LEU A C 1
ATOM 596 O O . LEU A 1 80 ? 11.505 2.075 -14.844 1.00 96.00 80 LEU A O 1
ATOM 600 N N . PRO A 1 81 ? 13.201 3.507 -15.360 1.00 95.81 81 PRO A N 1
ATOM 601 C CA . PRO A 1 81 ? 12.908 4.485 -14.320 1.00 95.81 81 PRO A CA 1
ATOM 602 C C . PRO A 1 81 ? 11.481 5.011 -14.376 1.00 95.81 81 PRO A C 1
ATOM 604 O O . PRO A 1 81 ? 10.814 4.982 -15.416 1.00 95.81 81 PRO A O 1
ATOM 607 N N . GLY A 1 82 ? 11.020 5.537 -13.249 1.00 94.75 82 GLY A N 1
ATOM 608 C CA . GLY A 1 82 ? 9.706 6.145 -13.149 1.00 94.75 82 GLY A CA 1
ATOM 609 C C . GLY A 1 82 ? 9.659 7.308 -12.177 1.00 94.75 82 GLY A C 1
ATOM 610 O O . GLY A 1 82 ? 10.648 8.004 -11.956 1.00 94.75 82 GLY A O 1
ATOM 611 N N . ALA A 1 83 ? 8.476 7.544 -11.617 1.00 94.06 83 ALA A N 1
ATOM 612 C CA . ALA A 1 83 ? 8.257 8.636 -10.679 1.00 94.06 83 ALA A CA 1
ATOM 613 C C . ALA A 1 83 ? 7.501 8.178 -9.443 1.00 94.06 83 ALA A C 1
ATOM 615 O O . ALA A 1 83 ? 6.676 7.262 -9.518 1.00 94.06 83 ALA A O 1
ATOM 616 N N . TYR A 1 84 ? 7.706 8.894 -8.343 1.00 93.81 84 TYR A N 1
ATOM 617 C CA . TYR A 1 84 ? 6.927 8.760 -7.127 1.00 93.81 84 TYR A CA 1
ATOM 618 C C . TYR A 1 84 ? 6.416 10.105 -6.610 1.00 93.81 84 TYR A C 1
ATOM 620 O O . TYR A 1 84 ? 6.915 11.180 -6.950 1.00 93.81 84 TYR A O 1
ATOM 628 N N . ALA A 1 85 ? 5.362 10.032 -5.802 1.00 91.06 85 ALA A N 1
ATOM 629 C CA . ALA A 1 85 ? 4.819 11.157 -5.064 1.00 91.06 85 ALA A CA 1
ATOM 630 C C . ALA A 1 85 ? 4.128 10.670 -3.788 1.00 91.06 85 ALA A C 1
ATOM 632 O O . ALA A 1 85 ? 3.495 9.608 -3.755 1.00 91.06 85 ALA A O 1
ATOM 633 N N . CYS A 1 86 ? 4.194 11.510 -2.758 1.00 89.62 86 CYS A N 1
ATOM 634 C CA . CYS A 1 86 ? 3.481 11.318 -1.504 1.00 89.62 86 CYS A CA 1
ATOM 635 C C . CYS A 1 86 ? 2.307 12.297 -1.414 1.00 89.62 86 CYS A C 1
ATOM 637 O O . CYS A 1 86 ? 2.481 13.506 -1.558 1.00 89.62 86 CYS A O 1
ATOM 639 N N . GLN A 1 87 ? 1.103 11.791 -1.147 1.00 89.00 87 GLN A N 1
ATOM 640 C CA . GLN A 1 87 ? -0.104 12.613 -1.005 1.00 89.00 87 GLN A CA 1
ATOM 641 C C . GLN A 1 87 ? -0.672 12.492 0.402 1.00 89.00 87 GLN A C 1
ATOM 643 O O . GLN A 1 87 ? -0.855 11.384 0.901 1.00 89.00 87 GLN A O 1
ATOM 648 N N . ILE A 1 88 ? -1.003 13.623 1.027 1.00 88.50 88 ILE A N 1
ATOM 649 C CA . ILE A 1 88 ? -1.626 13.632 2.355 1.00 88.50 88 ILE A CA 1
ATOM 650 C C . ILE A 1 88 ? -2.965 12.888 2.285 1.00 88.50 88 ILE A C 1
ATOM 652 O O . ILE A 1 88 ? -3.833 13.221 1.479 1.00 88.50 88 ILE A O 1
ATOM 656 N N . GLN A 1 89 ? -3.144 11.898 3.157 1.00 88.31 89 GLN A N 1
ATOM 657 C CA . GLN A 1 89 ? -4.395 11.154 3.315 1.00 88.31 89 GLN A CA 1
ATOM 658 C C . GLN A 1 89 ? -5.062 11.450 4.661 1.00 88.31 89 GLN A C 1
ATOM 660 O O . GLN A 1 89 ? -6.283 11.580 4.727 1.00 88.31 89 GLN A O 1
ATOM 665 N N . GLY A 1 90 ? -4.272 11.585 5.728 1.00 86.25 90 GLY A N 1
ATOM 666 C CA . GLY A 1 90 ? -4.773 11.807 7.080 1.00 86.25 90 GLY A CA 1
ATOM 667 C C . GLY A 1 90 ? -3.851 12.718 7.872 1.00 86.25 90 GLY A C 1
ATOM 668 O O . GLY A 1 90 ? -2.879 12.258 8.459 1.00 86.25 90 GLY A O 1
ATOM 669 N N . LEU A 1 91 ? -4.181 14.011 7.941 1.00 86.69 91 LEU A N 1
ATOM 670 C CA . LEU A 1 91 ? -3.353 15.002 8.640 1.00 86.69 91 LEU A CA 1
ATOM 671 C C . LEU A 1 91 ? -3.153 14.656 10.127 1.00 86.69 91 LEU A C 1
ATOM 673 O O . LEU A 1 91 ? -2.055 14.779 10.651 1.00 86.69 91 LEU A O 1
ATOM 677 N N . ALA A 1 92 ? -4.207 14.187 10.803 1.00 86.44 92 ALA A N 1
ATOM 678 C CA . ALA A 1 92 ? -4.165 13.860 12.231 1.00 86.44 92 ALA A CA 1
ATOM 679 C C . ALA A 1 92 ? -3.378 12.577 12.558 1.00 86.44 92 ALA A C 1
ATOM 681 O O . ALA A 1 92 ? -2.986 12.381 13.707 1.00 86.44 92 ALA A O 1
ATOM 682 N N . SER A 1 93 ? -3.198 11.691 11.578 1.00 87.44 93 SER A N 1
ATOM 683 C CA . SER A 1 93 ? -2.403 10.467 11.709 1.00 87.44 93 SER A CA 1
ATOM 684 C C . SER A 1 93 ? -1.033 10.578 11.048 1.00 87.44 93 SER A C 1
ATOM 686 O O . SER A 1 93 ? -0.279 9.614 11.082 1.00 87.44 93 SER A O 1
ATOM 688 N N . GLY A 1 94 ? -0.717 11.718 10.422 1.00 90.50 94 GLY A N 1
ATOM 689 C CA . GLY A 1 94 ? 0.476 11.855 9.592 1.00 90.50 94 GLY A CA 1
ATOM 690 C C . GLY A 1 94 ? 0.509 10.847 8.440 1.00 90.50 94 GLY A C 1
ATOM 691 O O . GLY A 1 94 ? 1.594 10.469 8.019 1.00 90.50 94 GLY A O 1
ATOM 692 N N . GLN A 1 95 ? -0.654 10.372 7.973 1.00 93.19 95 GLN A N 1
ATOM 693 C CA . GLN A 1 95 ? -0.767 9.343 6.940 1.00 93.19 95 GLN A CA 1
ATOM 694 C C . GLN A 1 95 ? -0.677 9.954 5.544 1.00 93.19 95 GLN A C 1
ATOM 696 O O . GLN A 1 95 ? -1.414 10.890 5.207 1.00 93.19 95 GLN A O 1
ATOM 701 N N . TYR A 1 96 ? 0.155 9.341 4.713 1.00 92.75 96 TYR A N 1
ATOM 702 C CA . TYR A 1 96 ? 0.351 9.658 3.311 1.00 92.75 96 TYR A CA 1
ATOM 703 C C . TYR A 1 96 ? 0.108 8.418 2.451 1.00 92.75 96 TYR A C 1
ATOM 705 O O . TYR A 1 96 ? 0.343 7.276 2.848 1.00 92.75 96 TYR A O 1
ATOM 713 N N . LYS A 1 97 ? -0.363 8.657 1.235 1.00 93.06 97 LYS A N 1
ATOM 714 C CA . LYS A 1 97 ? -0.333 7.692 0.142 1.00 93.06 97 LYS A CA 1
ATOM 715 C C . LYS A 1 97 ? 1.021 7.800 -0.535 1.00 93.06 97 LYS A C 1
ATOM 717 O O . LYS A 1 97 ? 1.355 8.887 -0.998 1.00 93.06 97 LYS A O 1
ATOM 722 N N . LEU A 1 98 ? 1.747 6.693 -0.619 1.00 93.94 98 LEU A N 1
ATOM 723 C CA . LEU A 1 98 ? 2.952 6.580 -1.432 1.00 93.94 98 LEU A CA 1
ATOM 724 C C . LEU A 1 98 ? 2.559 5.935 -2.753 1.00 93.94 98 LEU A C 1
ATOM 726 O O . LEU A 1 98 ? 2.248 4.741 -2.787 1.00 93.94 98 LEU A O 1
ATOM 730 N N . TYR A 1 99 ? 2.569 6.718 -3.825 1.00 94.56 99 TYR A N 1
ATOM 731 C CA . TYR A 1 99 ? 2.335 6.219 -5.173 1.00 94.56 99 TYR A CA 1
ATOM 732 C C . TYR A 1 99 ? 3.609 6.346 -5.982 1.00 94.56 99 TYR A C 1
ATOM 734 O O . TYR A 1 99 ? 4.266 7.381 -5.935 1.00 94.56 99 TYR A O 1
ATOM 742 N N . PHE A 1 100 ? 3.935 5.307 -6.739 1.00 95.56 100 PHE A N 1
ATOM 743 C CA . PHE A 1 100 ? 5.006 5.354 -7.722 1.00 95.56 100 PHE A CA 1
ATOM 744 C C . PHE A 1 100 ? 4.682 4.480 -8.924 1.00 95.56 100 PHE A C 1
ATOM 746 O O . PHE A 1 100 ? 3.733 3.693 -8.891 1.00 95.56 100 PHE A O 1
ATOM 753 N N . PHE A 1 101 ? 5.432 4.626 -10.005 1.00 96.38 101 PHE A N 1
ATOM 754 C CA . PHE A 1 101 ? 5.370 3.698 -11.127 1.00 96.38 101 PHE A CA 1
ATOM 755 C C . PHE A 1 101 ? 6.763 3.344 -11.619 1.00 96.38 101 PHE A C 1
ATOM 757 O O . PHE A 1 101 ? 7.709 4.088 -11.395 1.00 96.38 101 PHE A O 1
ATOM 764 N N . LEU A 1 102 ? 6.842 2.227 -12.334 1.00 96.56 102 LEU A N 1
ATOM 765 C CA . LEU A 1 102 ? 7.992 1.829 -13.140 1.00 96.56 102 LEU A CA 1
ATOM 766 C C . LEU A 1 102 ? 7.482 1.383 -14.509 1.00 96.56 102 LEU A C 1
ATOM 768 O O . LEU A 1 102 ? 6.356 0.881 -14.627 1.00 96.56 102 LEU A O 1
ATOM 772 N N . ASP A 1 103 ? 8.307 1.548 -15.535 1.00 95.75 103 ASP A N 1
ATOM 773 C CA . ASP A 1 103 ? 7.954 1.152 -16.894 1.00 95.75 103 ASP A CA 1
ATOM 774 C C . ASP A 1 103 ? 8.572 -0.215 -17.223 1.00 95.75 103 ASP A C 1
ATOM 776 O O . ASP A 1 103 ? 9.779 -0.420 -17.109 1.00 95.75 103 ASP A O 1
ATOM 780 N N . PHE A 1 104 ? 7.734 -1.167 -17.642 1.00 96.81 104 PHE A N 1
ATOM 781 C CA . PHE A 1 104 ? 8.146 -2.522 -18.016 1.00 96.81 104 PHE A CA 1
ATOM 782 C C . PHE A 1 104 ? 7.964 -2.694 -19.528 1.00 96.81 104 PHE A C 1
ATOM 784 O O . PHE A 1 104 ? 6.938 -3.218 -19.961 1.00 96.81 104 PHE A O 1
ATOM 791 N N . PRO A 1 105 ? 8.914 -2.242 -20.367 1.00 96.00 105 PRO A N 1
ATOM 792 C CA . PRO A 1 105 ? 8.715 -2.117 -21.816 1.00 96.00 105 PRO A CA 1
ATOM 793 C C . PRO A 1 105 ? 8.422 -3.442 -22.529 1.00 96.00 105 PRO A C 1
ATOM 795 O O . PRO A 1 105 ? 7.790 -3.445 -23.581 1.00 96.00 105 PRO A O 1
ATOM 798 N N . GLU A 1 106 ? 8.876 -4.563 -21.969 1.00 95.69 106 GLU A N 1
ATOM 799 C CA . GLU A 1 106 ? 8.711 -5.901 -22.553 1.00 95.69 106 GLU A CA 1
ATOM 800 C C . GLU A 1 106 ? 7.667 -6.746 -21.806 1.00 95.69 106 GLU A C 1
ATOM 802 O O . GLU A 1 106 ? 7.171 -7.744 -22.334 1.00 95.69 106 GLU A O 1
ATOM 807 N N . GLY A 1 107 ? 7.280 -6.327 -20.596 1.00 94.19 107 GLY A N 1
ATOM 808 C CA . GLY A 1 107 ? 6.447 -7.121 -19.700 1.00 94.19 107 GLY A CA 1
ATOM 809 C C . GLY A 1 107 ? 7.105 -8.455 -19.329 1.00 94.19 107 GLY A C 1
ATOM 810 O O . GLY A 1 107 ? 8.316 -8.628 -19.427 1.00 94.19 107 GLY A O 1
ATOM 811 N N . ALA A 1 108 ? 6.299 -9.414 -18.877 1.00 94.00 108 ALA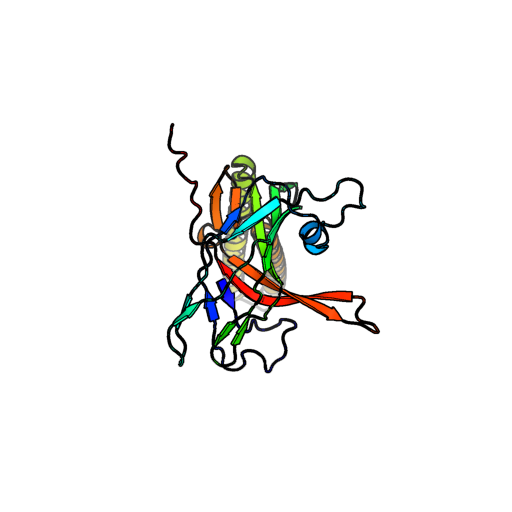 A N 1
ATOM 812 C CA . ALA A 1 108 ? 6.751 -10.775 -18.592 1.00 94.00 108 ALA A CA 1
ATOM 813 C C . ALA A 1 108 ? 5.576 -11.757 -18.605 1.00 94.00 108 ALA A C 1
ATOM 815 O O . ALA A 1 108 ? 4.450 -11.400 -18.257 1.00 94.00 108 ALA A O 1
ATOM 816 N N . VAL A 1 109 ? 5.824 -13.015 -18.972 1.00 92.56 109 VAL A N 1
ATOM 817 C CA . VAL A 1 109 ? 4.789 -14.059 -18.999 1.00 92.56 109 VAL A CA 1
ATOM 818 C C . VAL A 1 109 ? 5.301 -15.322 -18.325 1.00 92.56 109 VAL A C 1
ATOM 820 O O . VAL A 1 109 ? 6.360 -15.839 -18.667 1.00 92.56 109 VAL A O 1
ATOM 823 N N . ARG A 1 110 ? 4.508 -15.865 -17.399 1.00 90.19 110 ARG A N 1
ATOM 824 C CA . ARG A 1 110 ? 4.749 -17.176 -16.793 1.00 90.19 110 ARG A CA 1
ATOM 825 C C . ARG A 1 110 ? 3.427 -17.915 -16.644 1.00 90.19 110 ARG A C 1
ATOM 827 O O . ARG A 1 110 ? 2.557 -17.488 -15.890 1.00 90.19 110 ARG A O 1
ATOM 834 N N . ASN A 1 111 ? 3.303 -19.054 -17.323 1.00 87.94 111 ASN A N 1
ATOM 835 C CA . ASN A 1 111 ? 2.046 -19.799 -17.439 1.00 87.94 111 ASN A CA 1
ATOM 836 C C . ASN A 1 111 ? 0.938 -18.908 -18.039 1.00 87.94 111 ASN A C 1
ATOM 838 O O . ASN A 1 111 ? 1.112 -18.383 -19.133 1.00 87.94 111 ASN A O 1
ATOM 842 N N . ASP A 1 112 ? -0.177 -18.730 -17.333 1.00 88.00 112 ASP A N 1
ATOM 843 C CA . ASP A 1 112 ? -1.304 -17.857 -17.683 1.00 88.00 112 ASP A CA 1
ATOM 844 C C . ASP A 1 112 ? -1.261 -16.490 -16.969 1.00 88.00 112 ASP A C 1
ATOM 846 O O . ASP A 1 112 ? -2.227 -15.725 -17.024 1.00 88.00 112 ASP A O 1
ATOM 850 N N . VAL A 1 113 ? -0.155 -16.178 -16.284 1.00 90.69 113 VAL A N 1
ATOM 851 C CA . VAL A 1 113 ? 0.078 -14.884 -15.635 1.00 90.69 113 VAL A CA 1
ATOM 852 C C . VAL A 1 113 ? 0.924 -14.013 -16.549 1.00 90.69 113 VAL A C 1
ATOM 854 O O . VAL A 1 113 ? 2.011 -14.411 -16.971 1.00 90.69 113 VAL A O 1
ATOM 857 N N . GLN A 1 114 ? 0.442 -12.800 -16.806 1.00 91.25 114 GLN A N 1
ATOM 858 C CA . GLN A 1 114 ? 1.134 -11.816 -17.627 1.00 91.25 114 GLN A CA 1
ATOM 859 C C . GLN A 1 114 ? 1.303 -10.505 -16.864 1.00 91.25 114 GLN A C 1
ATOM 861 O O . GLN A 1 114 ? 0.319 -9.874 -16.480 1.00 91.25 114 GLN A O 1
ATOM 866 N N . LEU A 1 115 ? 2.553 -10.082 -16.701 1.00 93.56 115 LEU A N 1
ATOM 867 C CA . LEU A 1 115 ? 2.914 -8.693 -16.467 1.00 93.56 115 LEU A CA 1
ATOM 868 C C . LEU A 1 115 ? 2.850 -7.973 -17.824 1.00 93.56 115 LEU A C 1
ATOM 870 O O . LEU A 1 115 ? 3.586 -8.352 -18.740 1.00 93.56 115 LEU A O 1
ATOM 874 N N . PRO A 1 116 ? 1.944 -7.006 -18.011 1.00 92.31 116 PRO A N 1
ATOM 875 C CA . PRO A 1 116 ? 1.817 -6.324 -19.290 1.00 92.31 116 PRO A CA 1
ATOM 876 C C . PRO A 1 116 ? 3.037 -5.445 -19.591 1.00 92.31 116 PRO A C 1
ATOM 878 O O . PRO A 1 116 ? 3.702 -4.949 -18.684 1.00 92.31 116 PRO A O 1
ATOM 881 N N . ALA A 1 117 ? 3.308 -5.274 -20.885 1.00 95.31 117 ALA A N 1
ATOM 882 C CA . ALA A 1 117 ? 4.408 -4.477 -21.418 1.00 95.31 117 ALA A CA 1
ATOM 883 C C . ALA A 1 117 ? 4.065 -2.976 -21.395 1.00 95.31 117 ALA A C 1
ATOM 885 O O . ALA A 1 117 ? 3.790 -2.368 -22.430 1.00 95.31 117 ALA A O 1
ATOM 886 N N . GLU A 1 118 ? 3.935 -2.410 -20.199 1.00 94.50 118 GLU A N 1
ATOM 887 C CA . GLU A 1 118 ? 3.457 -1.045 -19.983 1.00 94.50 118 GLU A CA 1
ATOM 888 C C . GLU A 1 118 ? 3.926 -0.484 -18.631 1.00 94.50 118 GLU A C 1
ATOM 890 O O . GLU A 1 118 ? 4.686 -1.114 -17.893 1.00 94.50 118 GLU A O 1
ATOM 895 N N . ARG A 1 119 ? 3.435 0.713 -18.301 1.00 95.06 119 ARG A N 1
ATOM 896 C CA . ARG A 1 119 ? 3.594 1.345 -16.994 1.00 95.06 119 ARG A CA 1
ATOM 897 C C . ARG A 1 119 ? 2.835 0.595 -15.908 1.00 95.06 119 ARG A C 1
ATOM 899 O O . ARG A 1 119 ? 1.619 0.396 -16.006 1.00 95.06 119 ARG A O 1
ATOM 906 N N . ILE A 1 120 ? 3.537 0.262 -14.834 1.00 96.00 120 ILE A N 1
ATOM 907 C CA . ILE A 1 120 ? 2.991 -0.439 -13.677 1.00 96.00 120 ILE A CA 1
ATOM 908 C C . ILE A 1 120 ? 3.027 0.491 -12.471 1.00 96.00 120 ILE A C 1
ATOM 910 O O . ILE A 1 120 ? 4.073 1.034 -12.134 1.00 96.00 120 ILE A O 1
ATOM 914 N N . TYR A 1 121 ? 1.881 0.658 -11.815 1.00 96.12 121 TYR A N 1
ATOM 915 C CA . TYR A 1 121 ? 1.713 1.547 -10.671 1.00 96.12 121 TYR A CA 1
ATOM 916 C C . TYR A 1 121 ? 1.754 0.753 -9.370 1.00 96.12 121 TYR A C 1
ATOM 918 O O . TYR A 1 121 ? 1.132 -0.302 -9.254 1.00 96.12 121 TYR A O 1
ATOM 926 N N . PHE A 1 122 ? 2.422 1.308 -8.373 1.00 96.81 122 PHE A N 1
ATOM 927 C CA . PHE A 1 122 ? 2.568 0.766 -7.035 1.00 96.81 122 PHE A CA 1
ATOM 928 C C . PHE A 1 122 ? 1.893 1.723 -6.058 1.00 96.81 122 PHE A C 1
ATOM 930 O O . PHE A 1 122 ? 2.177 2.921 -6.033 1.00 96.81 122 PHE A O 1
ATOM 937 N N . LEU A 1 123 ? 0.943 1.191 -5.293 1.00 95.75 123 LEU A N 1
ATOM 938 C CA . LEU A 1 123 ? 0.111 1.944 -4.373 1.00 95.75 123 LEU A CA 1
ATOM 939 C C . LEU A 1 123 ? 0.325 1.436 -2.953 1.00 95.75 123 LEU A C 1
ATOM 941 O O . LEU A 1 123 ? -0.076 0.318 -2.628 1.00 95.75 123 LEU A O 1
ATOM 945 N N . GLY A 1 124 ? 0.930 2.270 -2.114 1.00 95.25 124 GLY A N 1
ATOM 946 C CA . GLY A 1 124 ? 1.158 1.998 -0.701 1.00 95.25 124 GLY A CA 1
ATOM 947 C C . GLY A 1 124 ? 0.733 3.157 0.196 1.00 95.25 124 GLY A C 1
ATOM 948 O O . GLY A 1 124 ? 0.220 4.187 -0.255 1.00 95.25 124 GLY A O 1
ATOM 949 N N . SER A 1 125 ? 0.974 2.975 1.488 1.00 94.75 125 SER A N 1
ATOM 950 C CA . SER A 1 125 ? 0.763 3.987 2.519 1.00 94.75 125 SER A CA 1
ATOM 951 C C . SER A 1 125 ? 2.013 4.121 3.375 1.00 94.75 125 SER A C 1
ATOM 953 O O . SER A 1 125 ? 2.715 3.138 3.619 1.00 94.75 125 SER A O 1
ATOM 955 N N . CYS A 1 126 ? 2.270 5.335 3.840 1.00 94.44 126 CYS A N 1
ATOM 956 C CA . CYS A 1 126 ? 3.314 5.628 4.806 1.00 94.44 126 CYS A CA 1
ATOM 957 C C . CYS A 1 126 ? 2.822 6.638 5.846 1.00 94.44 126 CYS A C 1
ATOM 959 O O . CYS A 1 126 ? 1.800 7.302 5.660 1.00 94.44 126 CYS A O 1
ATOM 961 N N . TRP A 1 127 ? 3.531 6.721 6.963 1.00 94.44 127 TRP A N 1
ATOM 962 C CA . TRP A 1 127 ? 3.215 7.584 8.089 1.00 94.44 127 TRP A CA 1
ATOM 963 C C . TRP A 1 127 ? 4.481 8.251 8.601 1.00 94.44 127 TRP A C 1
ATOM 965 O O . TRP A 1 127 ? 5.529 7.615 8.688 1.00 94.44 127 TRP A O 1
ATOM 975 N N . ILE A 1 128 ? 4.367 9.517 8.987 1.00 92.00 128 ILE A N 1
ATOM 976 C CA . ILE A 1 128 ? 5.431 10.208 9.718 1.00 92.00 128 ILE A CA 1
ATOM 977 C C . ILE A 1 128 ? 5.453 9.656 11.150 1.00 92.00 128 ILE A C 1
ATOM 979 O O . ILE A 1 128 ? 4.420 9.663 11.824 1.00 92.00 128 ILE A O 1
ATOM 983 N N . GLY A 1 129 ? 6.608 9.173 11.607 1.00 81.06 129 GLY A N 1
ATOM 984 C CA . GLY A 1 129 ? 6.805 8.559 12.920 1.00 81.06 129 GLY A CA 1
ATOM 985 C C . GLY A 1 129 ? 6.769 9.546 14.088 1.00 81.06 129 GLY A C 1
ATOM 986 O O . GLY A 1 129 ? 7.757 9.712 14.792 1.00 81.06 129 GLY A O 1
ATOM 987 N N . ASP A 1 130 ? 5.624 10.185 14.335 1.00 87.75 130 ASP A N 1
ATOM 988 C CA . ASP A 1 130 ? 5.395 10.954 15.564 1.00 87.75 130 ASP A CA 1
ATOM 989 C C . ASP A 1 130 ? 5.037 10.000 16.715 1.00 87.75 130 ASP A C 1
ATOM 991 O O . ASP A 1 130 ? 3.895 9.547 16.850 1.00 87.75 130 ASP A O 1
ATOM 995 N N . GLU A 1 131 ? 6.023 9.711 17.565 1.00 86.81 131 GLU A N 1
ATOM 996 C CA . GLU A 1 131 ? 5.883 8.821 18.723 1.00 86.81 131 GLU A CA 1
ATOM 997 C C . GLU A 1 131 ? 4.715 9.228 19.635 1.00 86.81 131 GLU A C 1
ATOM 999 O O . GLU A 1 131 ? 3.941 8.379 20.073 1.00 86.81 131 GLU A O 1
ATOM 1004 N N . ALA A 1 132 ? 4.490 10.527 19.855 1.00 89.38 132 ALA A N 1
ATOM 1005 C CA . ALA A 1 132 ? 3.415 10.987 20.727 1.00 89.38 132 ALA A CA 1
ATOM 1006 C C . ALA A 1 132 ? 2.027 10.744 20.114 1.00 89.38 132 ALA A C 1
ATOM 1008 O O . ALA A 1 132 ? 1.059 10.499 20.844 1.00 89.38 132 ALA A O 1
ATOM 1009 N N . VAL A 1 133 ? 1.891 10.855 18.790 1.00 88.94 133 VAL A N 1
ATOM 1010 C CA . VAL A 1 133 ? 0.656 10.497 18.070 1.00 88.94 133 VAL A CA 1
ATOM 1011 C C . VAL A 1 133 ? 0.413 8.991 18.148 1.00 88.94 133 VAL A C 1
ATOM 1013 O O . VAL A 1 133 ? -0.711 8.578 18.452 1.00 88.94 133 VAL A O 1
ATOM 1016 N N . MET A 1 134 ? 1.459 8.195 17.936 1.00 89.81 134 MET A N 1
ATOM 1017 C CA . MET A 1 134 ? 1.397 6.734 17.950 1.00 89.81 134 MET A CA 1
ATOM 1018 C C . MET A 1 134 ? 1.047 6.192 19.338 1.00 89.81 134 MET A C 1
ATOM 1020 O O . MET A 1 134 ? 0.101 5.418 19.463 1.00 89.81 134 MET A O 1
ATOM 1024 N N . ASP A 1 135 ? 1.677 6.707 20.393 1.00 91.56 135 ASP A N 1
ATOM 1025 C CA . ASP A 1 135 ? 1.368 6.382 21.789 1.00 91.56 135 ASP A CA 1
ATOM 1026 C C . ASP A 1 135 ? -0.102 6.632 22.141 1.00 91.56 135 ASP A C 1
ATOM 1028 O O . ASP A 1 135 ? -0.749 5.845 22.838 1.00 91.56 135 ASP A O 1
ATOM 1032 N N . ARG A 1 136 ? -0.660 7.759 21.679 1.00 92.62 136 ARG A N 1
ATOM 1033 C CA . ARG A 1 136 ? -2.076 8.077 21.912 1.00 92.62 136 ARG A CA 1
ATOM 1034 C C . ARG A 1 136 ? -2.991 7.097 21.187 1.00 92.62 136 ARG A C 1
ATOM 1036 O O . ARG A 1 136 ? -4.026 6.718 21.741 1.00 92.62 136 ARG A O 1
ATOM 1043 N N . ALA A 1 137 ? -2.634 6.709 19.967 1.00 93.00 137 ALA A N 1
ATOM 1044 C CA . ALA A 1 137 ? -3.397 5.746 19.188 1.00 93.00 137 ALA A CA 1
ATOM 1045 C C . ALA A 1 137 ? -3.321 4.335 19.803 1.00 93.00 137 ALA A C 1
ATOM 1047 O O . ALA A 1 137 ? -4.362 3.698 19.952 1.00 93.00 137 ALA A O 1
ATOM 1048 N N . GLU A 1 138 ? -2.148 3.890 20.266 1.00 93.31 138 GLU A N 1
ATOM 1049 C CA . GLU A 1 138 ? -1.986 2.617 20.982 1.00 93.31 138 GLU A CA 1
ATOM 1050 C C . GLU A 1 138 ? -2.813 2.573 22.272 1.00 93.31 138 GLU A C 1
ATOM 1052 O O . GLU A 1 138 ? -3.585 1.635 22.470 1.00 93.31 138 GLU A O 1
ATOM 1057 N N . ARG A 1 139 ? -2.757 3.618 23.110 1.00 95.50 139 ARG A N 1
ATOM 1058 C CA . ARG A 1 139 ? -3.587 3.687 24.330 1.00 95.50 139 ARG A CA 1
ATOM 1059 C C . ARG A 1 139 ? -5.074 3.580 24.010 1.00 95.50 139 ARG A C 1
ATOM 1061 O O . ARG A 1 139 ? -5.801 2.845 24.671 1.00 95.50 139 ARG A O 1
ATOM 1068 N N . ARG A 1 140 ? -5.525 4.276 22.962 1.00 94.88 140 ARG A N 1
ATOM 1069 C CA . ARG A 1 140 ? -6.922 4.219 22.521 1.00 94.88 140 ARG A CA 1
ATOM 1070 C C . ARG A 1 140 ? -7.313 2.821 22.037 1.00 94.88 140 ARG A C 1
ATOM 1072 O O . ARG A 1 140 ? -8.413 2.375 22.354 1.00 94.88 140 ARG A O 1
ATOM 1079 N N . ARG A 1 141 ? -6.440 2.137 21.291 1.00 95.69 141 ARG A N 1
ATOM 1080 C CA . ARG A 1 141 ? -6.649 0.742 20.8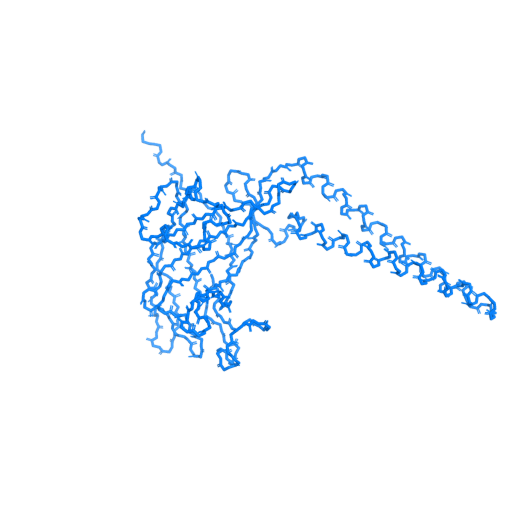71 1.00 95.69 141 ARG A CA 1
ATOM 1081 C C . ARG A 1 141 ? -6.812 -0.159 22.090 1.00 95.69 141 ARG A C 1
ATOM 1083 O O . ARG A 1 141 ? -7.785 -0.903 22.176 1.00 95.69 141 ARG A O 1
ATOM 1090 N N . ASP A 1 142 ? -5.902 -0.048 23.050 1.00 96.38 142 ASP A N 1
ATOM 1091 C CA . ASP A 1 142 ? -5.903 -0.878 24.251 1.00 96.38 142 ASP A CA 1
ATOM 1092 C C . ASP A 1 142 ? -7.155 -0.634 25.114 1.00 96.38 142 ASP A C 1
ATOM 1094 O O . ASP A 1 142 ? -7.739 -1.582 25.641 1.00 96.38 142 ASP A O 1
ATOM 1098 N N . ASP A 1 143 ? -7.623 0.612 25.219 1.00 97.31 143 ASP A N 1
ATOM 1099 C CA . ASP A 1 143 ? -8.865 0.956 25.922 1.00 97.31 143 ASP A CA 1
ATOM 1100 C C . ASP A 1 143 ? -10.112 0.386 25.224 1.00 97.31 143 ASP A C 1
ATOM 1102 O O . ASP A 1 143 ? -11.034 -0.106 25.890 1.00 97.31 143 ASP A O 1
ATOM 1106 N N . ILE A 1 144 ? -10.141 0.399 23.885 1.00 96.50 144 ILE A N 1
ATOM 1107 C CA . ILE A 1 144 ? -11.209 -0.236 23.102 1.00 96.50 144 ILE A CA 1
ATOM 1108 C C . ILE A 1 144 ? -11.191 -1.752 23.319 1.00 96.50 144 ILE A C 1
ATOM 1110 O O . ILE A 1 144 ? -12.236 -2.327 23.622 1.00 96.50 144 ILE A O 1
ATOM 1114 N N . LEU A 1 145 ? -10.024 -2.397 23.234 1.00 96.06 145 LEU A N 1
ATOM 1115 C CA . LEU A 1 145 ? -9.881 -3.843 23.438 1.00 96.06 145 LEU A CA 1
ATOM 1116 C C . LEU A 1 145 ? -10.310 -4.270 24.846 1.00 96.06 145 LEU A C 1
ATOM 1118 O O . LEU A 1 145 ? -11.062 -5.234 24.989 1.00 96.06 145 LEU A O 1
ATOM 1122 N N . LYS A 1 146 ? -9.914 -3.521 25.884 1.00 97.44 146 LYS A N 1
ATOM 1123 C CA . LYS A 1 146 ? -10.390 -3.744 27.261 1.00 97.44 146 LYS A CA 1
ATOM 1124 C C . LYS A 1 146 ? -11.909 -3.624 27.358 1.00 97.44 146 LYS A C 1
ATOM 1126 O O . LYS A 1 146 ? -12.546 -4.461 27.990 1.00 97.44 146 LYS A O 1
ATOM 1131 N N . SER A 1 147 ? -12.493 -2.618 26.707 1.00 96.69 147 SER A N 1
ATOM 1132 C CA . SER A 1 147 ? -13.945 -2.406 26.702 1.00 96.69 147 SER A CA 1
ATOM 1133 C C . SER A 1 147 ? -14.696 -3.529 25.980 1.00 96.69 147 SER A C 1
ATOM 1135 O O . SER A 1 147 ? -15.751 -3.952 26.445 1.00 96.69 147 SER A O 1
ATOM 1137 N N . VAL A 1 148 ? -14.161 -4.034 24.863 1.00 95.88 148 VAL A N 1
ATOM 1138 C CA . VAL A 1 148 ? -14.716 -5.198 24.151 1.00 95.88 148 VAL A CA 1
ATOM 1139 C C . VAL A 1 148 ? -14.645 -6.441 25.034 1.00 95.88 148 VAL A C 1
ATOM 1141 O O . VAL A 1 148 ? -15.654 -7.122 25.187 1.00 95.88 148 VAL A O 1
ATOM 1144 N N . HIS A 1 149 ? -13.501 -6.690 25.676 1.00 96.50 149 HIS A N 1
ATOM 1145 C CA . HIS A 1 149 ? -13.336 -7.827 26.579 1.00 96.50 149 HIS A CA 1
ATOM 1146 C C . HIS A 1 149 ? -14.301 -7.772 27.772 1.00 96.50 149 HIS A C 1
ATOM 1148 O O . HIS A 1 149 ? -14.900 -8.784 28.124 1.00 96.50 149 HIS A O 1
ATOM 1154 N N . GLN A 1 150 ? -14.509 -6.589 28.359 1.00 96.31 150 GLN A N 1
ATOM 1155 C CA . GLN A 1 150 ? -15.489 -6.402 29.429 1.00 96.31 150 GLN A CA 1
ATOM 1156 C C . GLN A 1 150 ? -16.918 -6.709 28.954 1.00 96.31 150 GLN A C 1
ATOM 1158 O O . GLN A 1 150 ? -17.674 -7.361 29.665 1.00 96.31 150 GLN A O 1
ATOM 1163 N N . ILE A 1 151 ? -17.294 -6.275 27.747 1.00 94.38 151 ILE A N 1
ATOM 1164 C CA . ILE A 1 151 ? -18.616 -6.583 27.184 1.00 94.38 151 ILE A CA 1
ATOM 1165 C C . ILE A 1 151 ? -18.775 -8.084 26.924 1.00 94.38 151 ILE A C 1
ATOM 1167 O O . ILE A 1 151 ? -19.858 -8.618 27.151 1.00 94.38 151 ILE A O 1
ATOM 1171 N N . ASP A 1 152 ? -17.721 -8.763 26.467 1.00 93.44 152 ASP A N 1
ATOM 1172 C CA . ASP A 1 152 ? -17.742 -10.215 26.270 1.00 93.44 152 ASP A CA 1
ATOM 1173 C C . ASP A 1 152 ? -17.979 -10.945 27.610 1.00 93.44 152 ASP A C 1
ATOM 1175 O O . ASP A 1 152 ? -18.837 -11.825 27.670 1.00 93.44 152 ASP A O 1
ATOM 1179 N N . GLN A 1 153 ? -17.339 -10.506 28.703 1.00 94.88 153 GLN A N 1
ATOM 1180 C CA . GLN A 1 153 ? -17.607 -11.018 30.059 1.00 94.88 153 GLN A CA 1
ATOM 1181 C C . GLN A 1 153 ? -19.052 -10.734 30.519 1.00 94.88 153 GLN A C 1
ATOM 1183 O O . GLN A 1 153 ? -19.746 -11.636 30.984 1.00 94.88 153 GLN A O 1
ATOM 1188 N N . GLU A 1 154 ? -19.554 -9.507 30.334 1.00 92.75 154 GLU A N 1
ATOM 1189 C CA . GLU A 1 154 ? -20.935 -9.145 30.697 1.00 92.75 154 GLU A CA 1
ATOM 1190 C C . GLU A 1 154 ? -21.978 -9.955 29.900 1.00 92.75 154 GLU A C 1
ATOM 1192 O O . GLU A 1 154 ? -23.041 -10.304 30.420 1.00 92.75 154 GLU A O 1
ATOM 1197 N N . LEU A 1 155 ? -21.694 -10.280 28.634 1.00 90.25 155 LEU A N 1
ATOM 1198 C CA . LEU A 1 155 ? -22.547 -11.140 27.813 1.00 90.25 155 LEU A CA 1
ATOM 1199 C C . LEU A 1 155 ? -22.593 -12.579 28.344 1.00 90.25 155 LEU A C 1
ATOM 1201 O O . LEU A 1 155 ? -23.677 -13.172 28.364 1.00 90.25 155 LEU A O 1
ATOM 1205 N N . GLU A 1 156 ? -21.459 -13.129 28.785 1.00 89.62 156 GLU A N 1
ATOM 1206 C CA . GLU A 1 156 ? -21.388 -14.451 29.422 1.00 89.62 156 GLU A CA 1
ATOM 1207 C C . GLU A 1 156 ? -22.189 -14.483 30.734 1.00 89.62 156 GLU A C 1
ATOM 1209 O O . GLU A 1 156 ? -23.007 -15.388 30.936 1.00 89.62 156 GLU A O 1
ATOM 1214 N N . ASP A 1 157 ? -22.056 -13.455 31.575 1.00 88.56 157 ASP A N 1
ATOM 1215 C CA . ASP A 1 157 ? -22.798 -13.334 32.837 1.00 88.56 157 ASP A CA 1
ATOM 1216 C C . ASP A 1 157 ? -24.316 -13.263 32.611 1.00 88.56 157 ASP A C 1
ATOM 1218 O O . ASP A 1 157 ? -25.102 -13.934 33.297 1.00 88.56 157 ASP A O 1
ATOM 1222 N N . VAL A 1 158 ? -24.762 -12.490 31.612 1.00 86.12 158 VAL A N 1
ATOM 1223 C CA . VAL A 1 158 ? -26.186 -12.396 31.254 1.00 86.12 158 VAL A CA 1
ATOM 1224 C C . VAL A 1 158 ? -26.709 -13.748 30.762 1.00 86.12 158 VAL A C 1
ATOM 1226 O O . VAL A 1 158 ? -27.830 -14.127 31.116 1.00 86.12 158 VAL A O 1
ATOM 1229 N N . GLN A 1 159 ? -25.921 -14.515 30.001 1.00 81.19 159 GLN A N 1
ATOM 1230 C CA . GLN A 1 159 ? -26.310 -15.861 29.562 1.00 81.19 159 GLN A CA 1
ATOM 1231 C C . GLN A 1 159 ? -26.440 -16.841 30.734 1.00 81.19 159 GLN A C 1
ATOM 1233 O O . GLN A 1 159 ? -27.426 -17.581 30.791 1.00 81.19 159 GLN A O 1
ATOM 1238 N N . GLN A 1 160 ? -25.506 -16.814 31.689 1.00 80.88 160 GLN A N 1
ATOM 1239 C CA . GLN A 1 160 ? -25.547 -17.679 32.874 1.00 80.88 160 GLN A CA 1
ATOM 1240 C C . GLN A 1 160 ? -26.722 -17.332 33.803 1.00 80.88 160 GLN A C 1
ATOM 1242 O O . GLN A 1 160 ? -27.410 -18.224 34.302 1.00 80.88 160 GLN A O 1
ATOM 1247 N N . THR A 1 161 ? -27.017 -16.042 33.983 1.00 72.25 161 THR A N 1
ATOM 1248 C CA . THR A 1 161 ? -28.077 -15.568 34.892 1.00 72.25 161 THR A CA 1
ATOM 1249 C C . THR A 1 161 ? -29.490 -15.754 34.307 1.00 72.25 161 THR A C 1
ATOM 1251 O O . THR A 1 161 ? -30.469 -15.887 35.040 1.00 72.25 161 THR A O 1
ATOM 1254 N N . SER A 1 162 ? -29.626 -15.828 32.978 1.00 59.78 162 SER A N 1
ATOM 1255 C CA . SER A 1 162 ? -30.919 -15.961 32.274 1.00 59.78 162 SER A CA 1
ATOM 1256 C C . SER A 1 162 ? -31.536 -17.373 32.315 1.00 59.78 162 SER A C 1
ATOM 1258 O O . SER A 1 162 ? -32.573 -17.624 31.686 1.00 59.78 162 SER A O 1
ATOM 1260 N N . ALA A 1 163 ? -30.934 -18.309 33.056 1.00 58.38 163 ALA A N 1
ATOM 1261 C CA . ALA A 1 163 ? -31.392 -19.692 33.170 1.00 58.38 163 ALA A CA 1
ATOM 1262 C C . ALA A 1 163 ? -32.699 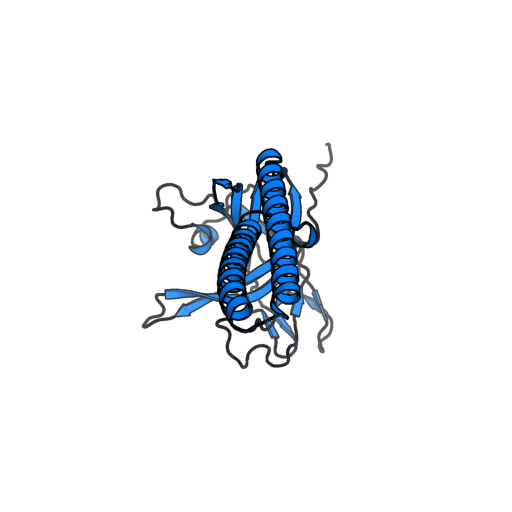-19.871 33.983 1.00 58.38 163 ALA A C 1
ATOM 1264 O O . ALA A 1 163 ? -33.313 -20.937 33.904 1.00 58.38 163 ALA A O 1
ATOM 1265 N N . SER A 1 164 ? -33.196 -18.852 34.702 1.00 59.09 164 SER A N 1
ATOM 1266 C CA . SER A 1 164 ? -34.353 -18.977 35.611 1.00 59.09 164 SER A CA 1
ATOM 1267 C C . SER A 1 164 ? -35.566 -18.092 35.251 1.00 59.09 164 SER A C 1
ATOM 1269 O O . SER A 1 164 ? -35.737 -16.987 35.731 1.00 59.09 164 SER A O 1
ATOM 1271 N N . GLY A 1 165 ? -36.519 -18.605 34.465 1.00 60.00 165 GLY A N 1
ATOM 1272 C CA . GLY A 1 165 ? -37.859 -17.993 34.314 1.00 60.00 165 GLY A CA 1
ATOM 1273 C C . GLY A 1 165 ? -38.073 -17.033 33.123 1.00 60.00 165 GLY A C 1
ATOM 1274 O O . GLY A 1 165 ? -37.169 -16.369 32.628 1.00 60.00 165 GLY A O 1
ATOM 1275 N N . PHE A 1 166 ? -39.319 -16.971 32.628 1.00 62.84 166 PHE A N 1
ATOM 1276 C CA . PHE A 1 166 ? -39.693 -16.339 31.345 1.00 62.84 166 PHE A CA 1
ATOM 1277 C C . PHE A 1 166 ? -39.548 -14.802 31.326 1.00 62.84 166 PHE A C 1
ATOM 1279 O O . PHE A 1 166 ? -39.152 -14.233 30.313 1.00 62.84 166 PHE A O 1
ATOM 1286 N N . LEU A 1 167 ? -39.818 -14.124 32.450 1.00 62.16 167 LEU A N 1
ATOM 1287 C CA . LEU A 1 167 ? -39.645 -12.668 32.577 1.00 62.16 167 LEU A CA 1
ATOM 1288 C C . LEU A 1 167 ? -38.164 -12.253 32.650 1.00 62.16 167 LEU A C 1
ATOM 1290 O O . LEU A 1 167 ? -37.793 -11.242 32.057 1.00 62.16 167 LEU A O 1
ATOM 1294 N N . GLN A 1 168 ? -37.308 -13.053 33.301 1.00 65.69 168 GLN A N 1
ATOM 1295 C CA . GLN A 1 168 ? -35.858 -12.814 33.337 1.00 65.69 168 GLN A CA 1
ATOM 1296 C C . GLN A 1 168 ? -35.225 -12.990 31.949 1.00 65.69 168 GLN A C 1
ATOM 1298 O O . GLN A 1 168 ? -34.361 -12.204 31.573 1.00 65.69 168 GLN A O 1
ATOM 1303 N N . LYS A 1 169 ? -35.736 -13.917 31.128 1.00 69.12 169 LYS A N 1
ATOM 1304 C CA . LYS A 1 169 ? -35.289 -14.097 29.735 1.00 69.12 169 LYS A CA 1
ATOM 1305 C C . LYS A 1 169 ? -35.524 -12.869 28.849 1.00 69.12 169 LYS A C 1
ATOM 1307 O O . LYS A 1 169 ? -34.660 -12.529 28.048 1.00 69.12 169 LYS A O 1
ATOM 1312 N N . ALA A 1 170 ? -36.663 -12.185 28.982 1.00 70.0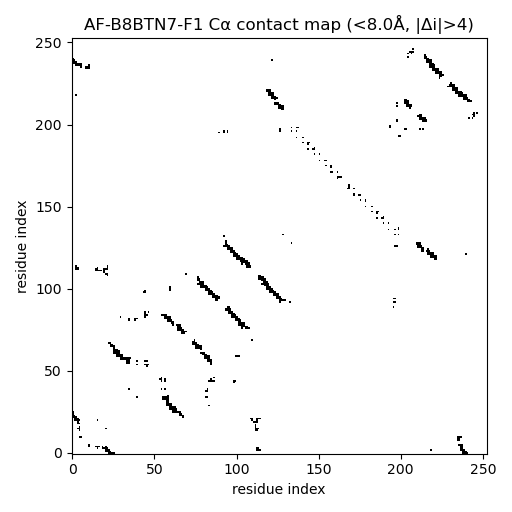0 170 ALA A N 1
ATOM 1313 C CA . ALA A 1 170 ? -36.960 -10.997 28.174 1.00 70.00 170 ALA A CA 1
ATOM 1314 C C . ALA A 1 170 ? -36.107 -9.778 28.577 1.00 70.00 170 ALA A C 1
ATOM 1316 O O . ALA A 1 170 ? -35.683 -9.008 27.713 1.00 70.00 170 ALA A O 1
ATOM 1317 N N . ALA A 1 171 ? -35.837 -9.614 29.877 1.00 74.12 171 ALA A N 1
ATOM 1318 C CA . ALA A 1 171 ? -34.927 -8.586 30.378 1.00 74.12 171 ALA A CA 1
ATOM 1319 C C . ALA A 1 171 ? -33.474 -8.866 29.953 1.00 74.12 171 ALA A C 1
ATOM 1321 O O . ALA A 1 171 ? -32.824 -7.974 29.407 1.00 74.12 171 ALA A O 1
ATOM 1322 N N . GLY A 1 172 ? -33.019 -10.117 30.098 1.00 76.62 172 GLY A N 1
ATOM 1323 C CA . GLY A 1 172 ? -31.707 -10.572 29.636 1.00 76.62 172 GLY A CA 1
ATOM 1324 C C . GLY A 1 172 ? -31.518 -10.356 28.136 1.00 76.62 172 GLY A C 1
ATOM 1325 O O . GLY A 1 172 ? -30.511 -9.798 27.726 1.00 76.62 172 GLY A O 1
ATOM 1326 N N . PHE A 1 173 ? -32.530 -10.655 27.314 1.00 80.06 173 PHE A N 1
ATOM 1327 C CA . PHE A 1 173 ? -32.463 -10.427 25.868 1.00 80.06 173 PHE A CA 1
ATOM 1328 C C . PHE A 1 173 ? -32.270 -8.949 25.495 1.00 80.06 173 PHE A C 1
ATOM 1330 O O . PHE A 1 173 ? -31.463 -8.633 24.623 1.00 80.06 173 PHE A O 1
ATOM 1337 N N . ARG A 1 174 ? -32.979 -8.024 26.160 1.00 84.25 174 ARG A N 1
ATOM 1338 C CA . ARG A 1 174 ? -32.799 -6.580 25.920 1.00 84.25 174 ARG A CA 1
ATOM 1339 C C . ARG A 1 174 ? -31.408 -6.112 26.334 1.00 84.25 174 ARG A C 1
ATOM 1341 O O . ARG A 1 174 ? -30.791 -5.350 25.598 1.00 84.25 174 ARG A O 1
ATOM 1348 N N . GLN A 1 175 ? -30.916 -6.581 27.480 1.00 86.19 175 GLN A N 1
ATOM 1349 C CA . GLN A 1 175 ? -29.573 -6.258 27.953 1.00 86.19 175 GLN A CA 1
ATOM 1350 C C . GLN A 1 175 ? -28.502 -6.801 26.999 1.00 86.19 175 GLN A C 1
ATOM 1352 O O . GLN A 1 175 ? -27.623 -6.050 26.584 1.00 86.19 175 GLN A O 1
ATOM 1357 N N . SER A 1 176 ? -28.623 -8.058 26.562 1.00 87.56 176 SER A N 1
ATOM 1358 C CA . SER A 1 176 ? -27.730 -8.647 25.562 1.00 87.56 176 SER A CA 1
ATOM 1359 C C . SER A 1 176 ? -27.754 -7.875 24.244 1.00 87.56 176 SER A C 1
ATOM 1361 O O . SER A 1 176 ? -26.696 -7.619 23.682 1.00 87.56 176 SER A O 1
ATOM 1363 N N . ALA A 1 177 ? -28.927 -7.454 23.757 1.00 90.69 177 ALA A N 1
ATOM 1364 C CA . ALA A 1 177 ? -29.030 -6.677 22.519 1.00 90.69 177 ALA A CA 1
ATOM 1365 C C . ALA A 1 177 ? -28.261 -5.345 22.599 1.00 90.69 177 ALA A C 1
ATOM 1367 O O . ALA A 1 177 ? -27.532 -5.000 21.670 1.00 90.69 177 ALA A O 1
ATOM 1368 N N . VAL A 1 178 ? -28.363 -4.633 23.728 1.00 93.19 178 VAL A N 1
ATOM 1369 C CA . VAL A 1 178 ? -27.610 -3.389 23.970 1.00 93.19 178 VAL A CA 1
ATOM 1370 C C . VAL A 1 178 ? -26.100 -3.649 24.015 1.00 93.19 178 VAL A C 1
ATOM 1372 O O . VAL A 1 178 ? -25.325 -2.888 23.432 1.00 93.19 178 VAL A O 1
ATOM 1375 N N . LEU A 1 179 ? -25.672 -4.732 24.668 1.00 91.38 179 LEU A N 1
ATOM 1376 C CA . LEU A 1 179 ? -24.262 -5.126 24.734 1.00 91.38 179 LEU A CA 1
ATOM 1377 C C . LEU A 1 179 ? -23.701 -5.484 23.351 1.00 91.38 179 LEU A C 1
ATOM 1379 O O . LEU A 1 179 ? -22.622 -5.013 22.995 1.00 91.38 179 LEU A O 1
ATOM 1383 N N . PHE A 1 180 ? -24.453 -6.224 22.530 1.00 92.88 180 PHE A N 1
ATOM 1384 C CA . PHE A 1 180 ? -24.060 -6.529 21.152 1.00 92.88 180 PHE A CA 1
ATOM 1385 C C . PHE A 1 180 ? -23.924 -5.274 20.286 1.00 92.88 180 PHE A C 1
ATOM 1387 O O . PHE A 1 180 ? -22.947 -5.149 19.549 1.00 92.88 180 PHE A O 1
ATOM 1394 N N . GLU A 1 181 ? -24.856 -4.322 20.392 1.00 94.75 181 GLU A N 1
ATOM 1395 C CA . GLU A 1 181 ? -24.763 -3.056 19.655 1.00 94.75 181 GLU A CA 1
ATOM 1396 C C . GLU A 1 181 ? -23.517 -2.262 20.074 1.00 94.75 181 GLU A C 1
ATOM 1398 O O . GLU A 1 181 ? -22.786 -1.738 19.229 1.00 94.75 181 GLU A O 1
ATOM 1403 N N . ARG A 1 182 ? -23.232 -2.201 21.381 1.00 94.75 182 ARG A N 1
ATOM 1404 C CA . ARG A 1 182 ? -22.045 -1.517 21.907 1.00 94.75 182 ARG A CA 1
ATOM 1405 C C . ARG A 1 182 ? -20.750 -2.192 21.453 1.00 94.75 182 ARG A C 1
ATOM 1407 O O . ARG A 1 182 ? -19.825 -1.490 21.049 1.00 94.75 182 ARG A O 1
ATOM 1414 N N . ARG A 1 183 ? -20.697 -3.527 21.469 1.00 94.38 183 ARG A N 1
ATOM 1415 C CA . ARG A 1 183 ? -19.569 -4.315 20.951 1.00 94.38 183 ARG A CA 1
ATOM 1416 C C . ARG A 1 183 ? -19.322 -4.021 19.476 1.00 94.38 183 ARG A C 1
ATOM 1418 O O . ARG A 1 183 ? -18.194 -3.714 19.112 1.00 94.38 183 ARG A O 1
ATOM 1425 N N . GLY A 1 184 ? -20.374 -4.029 18.656 1.00 94.62 184 GLY A N 1
ATOM 1426 C CA . GLY A 1 184 ? -20.272 -3.706 17.231 1.00 94.62 184 GLY A CA 1
ATOM 1427 C C . GLY A 1 184 ? -19.738 -2.292 16.982 1.00 94.62 184 GLY A C 1
ATOM 1428 O O . GLY A 1 184 ? -18.860 -2.102 16.144 1.00 94.62 184 GLY A O 1
ATOM 1429 N N . LYS A 1 185 ? -20.191 -1.298 17.761 1.00 96.38 185 LYS A N 1
ATOM 1430 C CA . LYS A 1 185 ? -19.659 0.076 17.686 1.00 96.38 185 LYS A CA 1
ATOM 1431 C C . LYS A 1 185 ? -18.175 0.145 18.039 1.00 96.38 185 LYS A C 1
ATOM 1433 O O . LYS A 1 185 ? -17.427 0.823 17.345 1.00 96.38 185 LYS A O 1
ATOM 1438 N N . LEU A 1 186 ? -17.747 -0.544 19.097 1.00 95.62 186 LEU A N 1
ATOM 1439 C CA . LEU A 1 186 ? -16.338 -0.578 19.499 1.00 95.62 186 LEU A CA 1
ATOM 1440 C C . LEU A 1 186 ? -15.461 -1.296 18.468 1.00 95.62 186 LEU A C 1
ATOM 1442 O O . LEU A 1 186 ? -14.369 -0.824 18.183 1.00 95.62 186 LEU A O 1
ATOM 1446 N N . GLN A 1 187 ? -15.949 -2.384 17.869 1.00 95.19 187 GLN A N 1
ATOM 1447 C CA . GLN A 1 187 ? -15.244 -3.086 16.793 1.00 95.19 187 GLN A CA 1
ATOM 1448 C C . GLN A 1 187 ? -15.072 -2.202 15.555 1.00 95.19 187 GLN A C 1
ATOM 1450 O O . GLN A 1 187 ? -13.971 -2.109 15.031 1.00 95.19 187 GLN A O 1
ATOM 1455 N N . SER A 1 188 ? -16.116 -1.476 15.145 1.00 95.38 188 SER A N 1
ATOM 1456 C CA . SER A 1 188 ? -16.005 -0.503 14.051 1.00 95.38 188 SER A CA 1
ATOM 1457 C C . SER A 1 188 ? -15.035 0.637 14.387 1.00 95.38 188 SER A C 1
ATOM 1459 O O . SER A 1 188 ? -14.273 1.064 13.529 1.00 95.38 188 SER A O 1
ATOM 1461 N N . GLN A 1 189 ? -15.009 1.110 15.638 1.00 95.06 189 GLN A N 1
ATOM 1462 C CA . GLN A 1 189 ? -14.027 2.109 16.075 1.00 95.06 189 GLN A CA 1
ATOM 1463 C C . GLN A 1 189 ? -12.593 1.575 16.083 1.00 95.06 189 GLN A C 1
ATOM 1465 O O . GLN A 1 189 ? -11.670 2.352 15.841 1.00 95.06 189 GLN A O 1
ATOM 1470 N N . LEU A 1 190 ? -12.408 0.293 16.402 1.00 94.31 190 LEU A N 1
ATOM 1471 C CA . LEU A 1 190 ? -11.112 -0.375 16.349 1.00 94.31 190 LEU A CA 1
ATOM 1472 C C . LEU A 1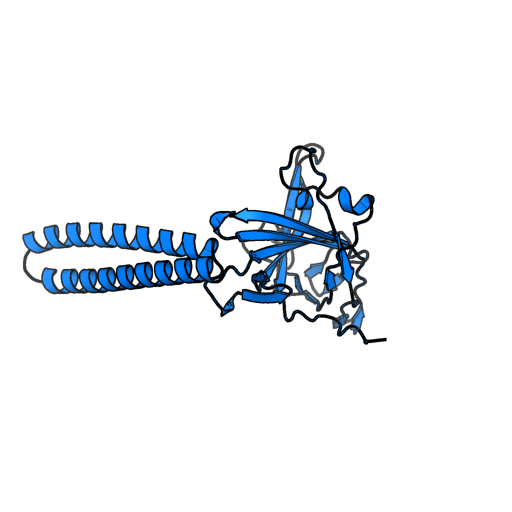 190 ? -10.629 -0.484 14.902 1.00 94.31 190 LEU A C 1
ATOM 1474 O O . LEU A 1 190 ? -9.517 -0.060 14.615 1.00 94.31 190 LEU A O 1
ATOM 1478 N N . GLU A 1 191 ? -11.489 -0.951 13.997 1.00 92.81 191 GLU A N 1
ATOM 1479 C CA . GLU A 1 191 ? -11.191 -1.060 12.564 1.00 92.81 191 GLU A CA 1
ATOM 1480 C C . GLU A 1 191 ? -10.832 0.308 11.959 1.00 92.81 191 GLU A C 1
ATOM 1482 O O . GLU A 1 191 ? -9.797 0.454 11.310 1.00 92.81 191 GLU A O 1
ATOM 1487 N N . ASP A 1 192 ? -11.614 1.350 12.263 1.00 91.88 192 ASP A N 1
ATOM 1488 C CA . ASP A 1 192 ? -11.320 2.730 11.857 1.00 91.88 192 ASP A CA 1
ATOM 1489 C C . ASP A 1 192 ? -9.959 3.223 12.379 1.00 91.88 192 ASP A C 1
ATOM 1491 O O . ASP A 1 192 ? -9.284 4.024 11.727 1.00 91.88 192 ASP A O 1
ATOM 1495 N N . LEU A 1 193 ? -9.576 2.812 13.592 1.00 92.94 193 LEU A N 1
ATOM 1496 C CA . LEU A 1 193 ? -8.317 3.207 14.217 1.00 92.94 193 LEU A CA 1
ATOM 1497 C C . LEU A 1 193 ? -7.134 2.488 13.560 1.00 92.94 193 LEU A C 1
ATOM 1499 O O . LEU A 1 193 ? -6.156 3.142 13.205 1.00 92.94 193 LEU A O 1
ATOM 1503 N N . GLU A 1 194 ? -7.250 1.178 13.355 1.00 90.44 194 GLU A N 1
ATOM 1504 C CA . GLU A 1 194 ? -6.241 0.332 12.707 1.00 90.44 194 GLU A CA 1
ATOM 1505 C C . GLU A 1 194 ? -6.050 0.687 11.227 1.00 90.44 194 GLU A C 1
ATOM 1507 O O . GLU A 1 194 ? -4.943 0.590 10.706 1.00 90.44 194 GLU A O 1
ATOM 1512 N N . GLN A 1 195 ? -7.087 1.189 10.552 1.00 87.44 195 GLN A N 1
ATOM 1513 C CA . GLN A 1 195 ? -6.959 1.698 9.186 1.00 87.44 195 GLN A CA 1
ATOM 1514 C C . GLN A 1 195 ? -6.208 3.042 9.114 1.00 87.44 195 GLN A C 1
ATOM 1516 O O . GLN A 1 195 ? -5.565 3.356 8.107 1.00 87.44 195 GLN A O 1
ATOM 1521 N N . ARG A 1 196 ? -6.315 3.875 10.158 1.00 90.56 196 ARG A N 1
ATOM 1522 C CA . ARG A 1 196 ? -5.733 5.231 10.187 1.00 90.56 196 ARG A CA 1
ATOM 1523 C C . ARG A 1 196 ? -4.299 5.259 10.697 1.00 90.56 196 ARG A C 1
ATOM 1525 O O . ARG A 1 196 ? -3.526 6.107 10.246 1.00 90.56 196 ARG A O 1
ATOM 1532 N N . TYR A 1 197 ? -3.968 4.384 11.640 1.00 92.88 197 TYR A N 1
ATOM 1533 C CA . TYR A 1 197 ? -2.688 4.365 12.341 1.00 92.88 197 TYR A CA 1
ATOM 1534 C C . TYR A 1 197 ? -1.991 3.012 12.154 1.00 92.88 197 TYR A C 1
ATOM 1536 O O . TYR A 1 197 ? -2.651 1.979 12.260 1.00 92.88 197 TYR A O 1
ATOM 1544 N N . PRO A 1 198 ? -0.662 2.982 11.950 1.00 91.56 198 PRO A N 1
ATOM 1545 C CA . PRO A 1 198 ? 0.082 1.742 11.769 1.00 91.56 198 PRO A CA 1
ATOM 1546 C C . PRO A 1 198 ? 0.361 1.072 13.124 1.00 91.56 198 PRO A C 1
ATOM 1548 O O . PRO A 1 198 ? 1.482 1.077 13.625 1.00 91.56 198 PRO A O 1
ATOM 1551 N N . LEU A 1 199 ? -0.687 0.539 13.758 1.00 89.81 199 LEU A N 1
ATOM 1552 C CA . LEU A 1 199 ? -0.622 -0.018 15.118 1.00 89.81 199 LEU A CA 1
ATOM 1553 C C . LEU A 1 199 ? -0.181 -1.484 15.169 1.00 89.81 199 LEU A C 1
ATOM 1555 O O . LEU A 1 199 ? 0.244 -1.959 16.225 1.00 89.81 199 LEU A O 1
ATOM 1559 N N . ASP A 1 200 ? -0.304 -2.210 14.059 1.00 88.62 200 ASP A N 1
ATOM 1560 C CA . ASP A 1 200 ? 0.156 -3.590 13.953 1.00 88.62 200 ASP A CA 1
ATOM 1561 C C . ASP A 1 200 ? 1.589 -3.629 13.407 1.00 88.62 200 ASP A C 1
ATOM 1563 O O . ASP A 1 200 ? 1.862 -3.295 12.254 1.00 88.62 200 ASP A O 1
ATOM 1567 N N . LYS A 1 201 ? 2.516 -4.073 14.262 1.00 86.31 201 LYS A N 1
ATOM 1568 C CA . LYS A 1 201 ? 3.948 -4.175 13.954 1.00 86.31 201 LYS A CA 1
ATOM 1569 C C . LYS A 1 201 ? 4.254 -5.235 12.889 1.00 86.31 201 LYS A C 1
ATOM 1571 O O . LYS A 1 201 ? 5.317 -5.174 12.283 1.00 86.31 201 LYS A O 1
ATOM 1576 N N . GLY A 1 202 ? 3.359 -6.199 12.661 1.00 89.00 202 GLY A N 1
ATOM 1577 C CA . GLY A 1 202 ? 3.541 -7.263 11.669 1.00 89.00 202 GLY A CA 1
ATOM 1578 C C . GLY A 1 202 ? 3.307 -6.820 10.222 1.00 89.00 202 GLY A C 1
ATOM 1579 O O . GLY A 1 202 ? 3.832 -7.449 9.299 1.00 89.00 202 GLY A O 1
ATOM 1580 N N . VAL A 1 203 ? 2.556 -5.734 10.024 1.00 90.50 203 VAL A N 1
ATOM 1581 C CA . VAL A 1 203 ? 2.149 -5.221 8.701 1.00 90.50 203 VAL A CA 1
ATOM 1582 C C . VAL A 1 203 ? 2.851 -3.922 8.317 1.00 90.50 203 VAL A C 1
ATOM 1584 O O . VAL A 1 203 ? 2.539 -3.339 7.278 1.00 90.50 203 VAL A O 1
ATOM 1587 N N . ILE A 1 204 ? 3.808 -3.469 9.126 1.00 93.38 204 ILE A N 1
ATOM 1588 C CA . ILE A 1 204 ? 4.606 -2.269 8.868 1.00 93.38 204 ILE A CA 1
ATOM 1589 C C . ILE A 1 204 ? 6.094 -2.591 8.803 1.00 93.38 204 ILE A C 1
ATOM 1591 O O . ILE A 1 204 ? 6.557 -3.626 9.280 1.00 93.38 204 ILE A O 1
ATOM 1595 N N . ILE A 1 205 ? 6.842 -1.668 8.219 1.00 93.75 205 ILE A N 1
ATOM 1596 C CA . ILE A 1 205 ? 8.297 -1.683 8.155 1.00 93.75 205 ILE A CA 1
ATOM 1597 C C . ILE A 1 205 ? 8.800 -0.259 8.412 1.00 93.75 205 ILE A C 1
ATOM 1599 O O . ILE A 1 205 ? 8.181 0.717 7.981 1.00 93.75 205 ILE A O 1
ATOM 1603 N N . LYS A 1 206 ? 9.889 -0.133 9.172 1.00 92.06 206 LYS A N 1
ATOM 1604 C CA . LYS A 1 206 ? 10.550 1.157 9.377 1.00 92.06 206 LYS A CA 1
ATOM 1605 C C . LYS A 1 206 ? 11.399 1.461 8.151 1.00 92.06 206 LYS A C 1
ATOM 1607 O O . LYS A 1 206 ? 12.165 0.598 7.733 1.00 92.06 206 LYS A O 1
ATOM 1612 N N . GLY A 1 207 ? 11.225 2.647 7.593 1.00 91.25 207 GLY A N 1
ATOM 1613 C CA . GLY A 1 207 ? 12.087 3.168 6.546 1.00 91.25 207 GLY A CA 1
ATOM 1614 C C . GLY A 1 207 ? 12.943 4.330 7.055 1.00 91.25 207 GLY A C 1
ATOM 1615 O O . GLY A 1 207 ? 13.023 4.548 8.269 1.00 91.25 207 GLY A O 1
ATOM 1616 N N . PRO A 1 208 ? 13.581 5.061 6.133 1.00 89.12 208 PRO A N 1
ATOM 1617 C CA . PRO A 1 208 ? 14.466 6.171 6.466 1.00 89.12 208 PRO A CA 1
ATOM 1618 C C . PRO A 1 208 ? 13.697 7.357 7.064 1.00 89.12 208 PRO A C 1
ATOM 1620 O O . PRO A 1 208 ? 12.473 7.463 6.922 1.00 89.12 208 PRO A O 1
ATOM 1623 N N . ASN A 1 209 ? 14.422 8.271 7.716 1.00 87.31 209 ASN A N 1
ATOM 1624 C CA . ASN A 1 209 ? 13.895 9.546 8.231 1.00 87.31 209 ASN A CA 1
ATOM 1625 C C . ASN A 1 209 ? 12.661 9.413 9.148 1.00 87.31 209 ASN A C 1
ATOM 1627 O O . ASN A 1 209 ? 11.722 10.206 9.061 1.00 87.31 209 ASN A O 1
ATOM 1631 N N . ASP A 1 210 ? 12.638 8.384 10.000 1.00 88.94 210 ASP A N 1
ATOM 1632 C CA . ASP A 1 210 ? 11.523 8.071 10.907 1.00 88.94 210 ASP A CA 1
ATOM 1633 C C . ASP A 1 210 ? 10.167 7.879 10.197 1.00 88.94 210 ASP A C 1
ATOM 1635 O O . ASP A 1 210 ? 9.098 8.031 10.796 1.00 88.94 210 ASP A O 1
ATOM 1639 N N . VAL A 1 211 ? 10.178 7.507 8.914 1.00 92.25 211 VAL A N 1
ATOM 1640 C CA . VAL A 1 211 ? 8.961 7.176 8.171 1.00 92.25 211 VAL A CA 1
ATOM 1641 C C . VAL A 1 211 ? 8.623 5.699 8.362 1.00 92.25 211 VAL A C 1
ATOM 1643 O O . VAL A 1 211 ? 9.452 4.801 8.213 1.00 92.25 211 VAL A O 1
ATOM 1646 N N . ILE A 1 212 ? 7.362 5.425 8.677 1.00 94.12 212 ILE A N 1
ATOM 1647 C CA . ILE A 1 212 ? 6.817 4.072 8.785 1.00 94.12 212 ILE A CA 1
ATOM 1648 C C . ILE A 1 212 ? 6.079 3.763 7.487 1.00 94.12 212 ILE A C 1
ATOM 1650 O O . ILE A 1 212 ? 5.210 4.528 7.077 1.00 94.12 212 ILE A O 1
ATOM 1654 N N . PHE A 1 213 ? 6.368 2.632 6.854 1.00 94.81 213 PHE A N 1
ATOM 1655 C CA . PHE A 1 213 ? 5.694 2.201 5.630 1.00 94.81 213 PHE A CA 1
ATOM 1656 C C . PHE A 1 213 ? 4.796 1.001 5.905 1.00 94.81 213 PHE A C 1
ATOM 1658 O O . PHE A 1 213 ? 5.113 0.134 6.723 1.00 94.81 213 PHE A O 1
ATOM 1665 N N . ALA A 1 214 ? 3.677 0.926 5.188 1.00 95.00 214 ALA A N 1
ATOM 1666 C CA . ALA A 1 214 ? 2.919 -0.310 5.092 1.00 95.00 214 ALA A CA 1
ATOM 1667 C C . ALA A 1 214 ? 3.808 -1.338 4.393 1.00 95.00 214 ALA A C 1
ATOM 1669 O O . ALA A 1 214 ? 4.336 -1.073 3.313 1.00 95.00 214 ALA A O 1
ATOM 1670 N N . LYS A 1 215 ? 3.985 -2.506 5.012 1.00 95.44 215 LYS A N 1
ATOM 1671 C CA . LYS A 1 215 ? 4.859 -3.558 4.489 1.00 95.44 215 LYS A CA 1
ATOM 1672 C C . LYS A 1 215 ? 4.388 -4.055 3.131 1.00 95.44 215 LYS A C 1
ATOM 1674 O O . LYS A 1 215 ? 5.218 -4.423 2.310 1.00 95.44 215 LYS A O 1
ATOM 1679 N N . GLU A 1 216 ? 3.079 -4.064 2.902 1.00 95.69 216 GLU A N 1
ATOM 1680 C CA . GLU A 1 216 ? 2.463 -4.503 1.657 1.00 95.69 216 GLU A CA 1
ATOM 1681 C C . GLU A 1 216 ? 1.693 -3.370 0.975 1.00 95.69 216 GLU A C 1
ATOM 1683 O O . GLU A 1 216 ? 1.119 -2.493 1.622 1.00 95.69 216 GLU A O 1
ATOM 1688 N N . GLY A 1 217 ? 1.643 -3.429 -0.352 1.00 95.62 217 GLY A N 1
ATOM 1689 C CA . GLY A 1 217 ? 0.851 -2.533 -1.178 1.00 95.62 217 GLY A CA 1
ATOM 1690 C C . GLY A 1 217 ? 0.321 -3.220 -2.431 1.00 95.62 217 GLY A C 1
ATOM 1691 O O . GLY A 1 217 ? 0.531 -4.414 -2.668 1.00 95.62 217 GLY A O 1
ATOM 1692 N N . VAL A 1 218 ? -0.396 -2.457 -3.248 1.00 95.50 218 VAL A N 1
ATOM 1693 C CA . VAL A 1 218 ? -1.099 -2.957 -4.433 1.00 95.50 218 VAL A CA 1
ATOM 1694 C C . VAL A 1 218 ? -0.363 -2.561 -5.702 1.00 95.50 218 VAL A C 1
ATOM 1696 O O . VAL A 1 218 ? 0.141 -1.450 -5.826 1.00 95.50 218 VAL A O 1
ATOM 1699 N N . ILE A 1 219 ? -0.356 -3.467 -6.672 1.00 95.62 219 ILE A N 1
ATOM 1700 C CA . ILE A 1 219 ? 0.138 -3.221 -8.022 1.00 95.62 219 ILE A CA 1
ATOM 1701 C C . ILE A 1 219 ? -1.058 -3.046 -8.944 1.00 95.62 219 ILE A C 1
ATOM 1703 O O . ILE A 1 219 ? -1.973 -3.877 -8.953 1.00 95.62 219 ILE A O 1
ATOM 1707 N N . ALA A 1 220 ? -1.047 -1.987 -9.742 1.00 94.62 220 ALA A N 1
ATOM 1708 C CA . ALA A 1 220 ? -2.123 -1.667 -10.655 1.00 94.62 220 ALA A CA 1
ATOM 1709 C C . ALA A 1 220 ? -1.628 -1.286 -12.049 1.00 94.62 220 ALA A C 1
ATOM 1711 O O . ALA A 1 220 ? -0.502 -0.839 -12.247 1.00 94.62 220 ALA A O 1
ATOM 1712 N N . VAL A 1 221 ? -2.526 -1.429 -13.016 1.00 92.56 221 VAL A N 1
ATOM 1713 C CA . VAL A 1 221 ? -2.332 -1.006 -14.403 1.00 92.56 221 VAL A CA 1
ATOM 1714 C C . VAL A 1 221 ? -3.437 -0.051 -14.812 1.00 92.56 221 VAL A C 1
ATOM 1716 O O . VAL A 1 221 ? -4.599 -0.214 -14.420 1.00 92.56 221 VAL A O 1
ATOM 1719 N N . LYS A 1 222 ? -3.082 0.957 -15.604 1.00 91.56 222 LYS A N 1
ATOM 1720 C CA . LYS A 1 222 ? -4.026 1.972 -16.071 1.00 91.56 222 LYS A CA 1
ATOM 1721 C C . LYS A 1 222 ? -4.819 1.450 -17.266 1.00 91.56 222 LYS A C 1
ATOM 1723 O O . LYS A 1 222 ? -4.278 0.910 -18.226 1.00 91.56 222 LYS A O 1
ATOM 1728 N N . ARG A 1 223 ? -6.137 1.594 -17.211 1.00 88.88 223 ARG A N 1
ATOM 1729 C CA . ARG A 1 223 ? -7.092 1.191 -18.245 1.00 88.88 223 ARG A CA 1
ATOM 1730 C C . ARG A 1 223 ? -8.036 2.347 -18.532 1.00 88.88 223 ARG A C 1
ATOM 1732 O O . ARG A 1 223 ? -8.351 3.140 -17.652 1.00 88.88 223 ARG A O 1
ATOM 1739 N N . PHE A 1 224 ? -8.519 2.421 -19.763 1.00 84.19 224 PHE A N 1
ATOM 1740 C CA . PHE A 1 224 ? -9.480 3.434 -20.183 1.00 84.19 224 PHE A CA 1
ATOM 1741 C C . PHE A 1 224 ? -10.843 2.774 -20.414 1.00 84.19 224 PHE A C 1
ATOM 1743 O O . PHE A 1 224 ? -10.946 1.791 -21.148 1.00 84.19 224 PHE A O 1
ATOM 1750 N N . ARG A 1 225 ? -11.898 3.292 -19.776 1.00 77.88 225 ARG A N 1
ATOM 1751 C CA . ARG A 1 225 ? -13.293 2.856 -19.973 1.00 77.88 225 ARG A CA 1
ATOM 1752 C C . ARG A 1 225 ? -14.193 4.031 -20.376 1.00 77.88 225 ARG A C 1
ATOM 1754 O O . ARG A 1 225 ? -13.876 5.191 -20.130 1.00 77.88 225 ARG A O 1
ATOM 1761 N N . GLY A 1 226 ? -15.348 3.713 -20.967 1.00 72.38 226 GLY A N 1
ATOM 1762 C CA . GLY A 1 226 ? -16.367 4.675 -21.411 1.00 72.38 226 GLY A CA 1
ATOM 1763 C C . GLY A 1 226 ? -16.429 4.839 -22.933 1.00 72.38 226 GLY A C 1
ATOM 1764 O O . GLY A 1 226 ? -15.521 4.422 -23.650 1.00 72.38 226 GLY A O 1
ATOM 1765 N N . THR A 1 227 ? -17.509 5.442 -23.438 1.00 55.81 227 THR A N 1
ATOM 1766 C CA . THR A 1 227 ? -17.630 5.822 -24.854 1.00 55.81 227 THR A CA 1
ATOM 1767 C C . THR A 1 227 ? -16.500 6.796 -25.188 1.00 55.81 227 THR A C 1
ATOM 1769 O O . THR A 1 227 ? -16.471 7.886 -24.624 1.00 55.81 227 THR A O 1
ATOM 1772 N N . LEU A 1 228 ? -15.574 6.394 -26.069 1.00 71.25 228 LEU A N 1
ATOM 1773 C CA . LEU A 1 228 ? -14.333 7.109 -26.435 1.00 71.25 228 LEU A CA 1
ATOM 1774 C C . LEU A 1 228 ? -13.158 7.014 -25.437 1.00 71.25 228 LEU A C 1
ATOM 1776 O O . LEU A 1 228 ? -12.169 7.714 -25.619 1.00 71.25 228 LEU A O 1
ATOM 1780 N N . GLY A 1 229 ? -13.214 6.154 -24.412 1.00 66.00 229 GLY A N 1
ATOM 1781 C CA . GLY A 1 229 ? -12.049 5.888 -23.547 1.00 66.00 229 GLY A CA 1
ATOM 1782 C C . GLY A 1 229 ? -11.623 7.058 -22.650 1.00 66.00 229 GLY A C 1
ATOM 1783 O O . GLY A 1 229 ? -10.460 7.169 -22.286 1.00 66.00 229 GLY A O 1
ATOM 1784 N N . THR A 1 230 ? -12.548 7.944 -22.283 1.00 74.31 230 THR A N 1
ATOM 1785 C CA . THR A 1 230 ? -12.232 9.182 -21.550 1.00 74.31 230 THR A CA 1
ATOM 1786 C C . THR A 1 230 ? -12.071 9.007 -20.039 1.00 74.31 230 THR A C 1
ATOM 1788 O O . THR A 1 230 ? -11.580 9.921 -19.377 1.00 74.31 230 THR A O 1
ATOM 1791 N N . LYS A 1 231 ? -12.477 7.866 -19.462 1.00 80.31 231 LYS A N 1
ATOM 1792 C CA . LYS A 1 231 ? -12.388 7.625 -18.016 1.00 80.31 231 LYS A CA 1
ATOM 1793 C C . LYS A 1 231 ? -11.246 6.671 -17.687 1.00 80.31 231 LYS A C 1
ATOM 1795 O O . LYS A 1 231 ? -11.291 5.493 -18.038 1.00 80.31 231 LYS A O 1
ATOM 1800 N N . GLU A 1 232 ? -10.261 7.182 -16.960 1.00 85.88 232 GLU A N 1
ATOM 1801 C CA . GLU A 1 232 ? -9.168 6.389 -16.399 1.00 85.88 232 GLU A CA 1
ATOM 1802 C C . GLU A 1 232 ? -9.682 5.474 -15.276 1.00 85.88 232 GLU A C 1
ATOM 1804 O O . GLU A 1 232 ? -10.505 5.873 -14.447 1.00 85.88 232 GLU A O 1
ATOM 1809 N N . GLN A 1 233 ? -9.204 4.233 -15.259 1.00 87.56 233 GLN A N 1
ATOM 1810 C CA . GLN A 1 233 ? -9.439 3.237 -14.219 1.00 87.56 233 GLN A CA 1
ATOM 1811 C C . GLN A 1 233 ? -8.138 2.494 -13.927 1.00 87.56 233 GLN A C 1
ATOM 1813 O O . GLN A 1 233 ? -7.384 2.189 -14.844 1.00 87.56 233 GLN A O 1
ATOM 1818 N N . TYR A 1 234 ? -7.895 2.158 -12.664 1.00 89.50 234 TYR A N 1
ATOM 1819 C CA . TYR A 1 234 ? -6.721 1.392 -12.250 1.00 89.50 234 TYR A CA 1
ATOM 1820 C C . TYR A 1 234 ? -7.166 -0.017 -11.870 1.00 89.50 234 TYR A C 1
ATOM 1822 O O . TYR A 1 234 ? -7.994 -0.198 -10.978 1.00 89.50 234 TYR A O 1
ATOM 1830 N N . HIS A 1 235 ? -6.667 -1.013 -12.593 1.00 90.44 235 HIS A N 1
ATOM 1831 C CA . HIS A 1 235 ? -6.985 -2.418 -12.366 1.00 90.44 235 HIS A CA 1
ATOM 1832 C C . HIS A 1 235 ? -5.880 -3.058 -11.536 1.00 9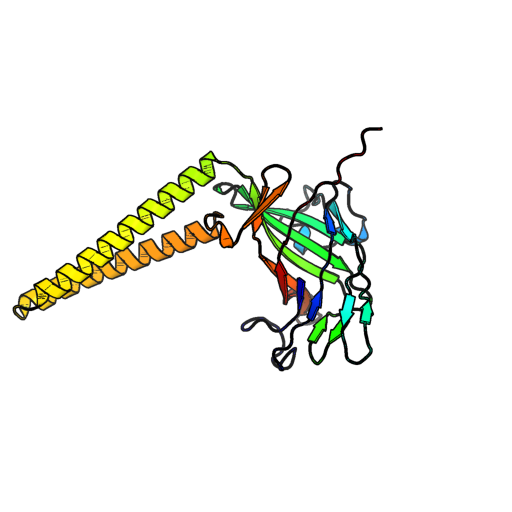0.44 235 HIS A C 1
ATOM 1834 O O . HIS A 1 235 ? -4.715 -2.974 -11.908 1.00 90.44 235 HIS A O 1
ATOM 1840 N N . TRP A 1 236 ? -6.236 -3.708 -10.432 1.00 92.44 236 TRP A N 1
ATOM 1841 C CA . TRP A 1 236 ? -5.265 -4.360 -9.557 1.00 92.44 236 TRP A CA 1
ATOM 1842 C C . TRP A 1 236 ? -4.812 -5.695 -10.147 1.00 92.44 236 TRP A C 1
ATOM 1844 O O . TRP A 1 236 ? -5.642 -6.568 -10.410 1.00 92.44 236 TRP A O 1
ATOM 1854 N N . VAL A 1 237 ? -3.503 -5.849 -10.328 1.00 92.44 237 VAL A N 1
ATOM 1855 C CA . VAL A 1 237 ? -2.865 -7.007 -10.982 1.00 92.44 237 VAL A CA 1
ATOM 1856 C C . VAL A 1 237 ? -1.916 -7.770 -10.058 1.00 92.44 237 VAL A C 1
ATOM 1858 O O . VAL A 1 237 ? -1.317 -8.762 -10.465 1.00 92.44 237 VAL A O 1
ATOM 1861 N N . GLY A 1 238 ? -1.746 -7.318 -8.819 1.00 93.75 238 GLY A N 1
ATOM 1862 C CA . GLY A 1 238 ? -0.823 -7.950 -7.891 1.00 93.75 238 GLY A CA 1
ATOM 1863 C C . GLY A 1 238 ? -0.616 -7.150 -6.618 1.00 93.75 238 GLY A C 1
ATOM 1864 O O . GLY A 1 238 ? -1.272 -6.134 -6.385 1.00 93.75 238 GLY A O 1
ATOM 1865 N N . THR A 1 239 ? 0.319 -7.621 -5.807 1.00 95.88 239 THR A N 1
ATOM 1866 C CA . THR A 1 239 ? 0.760 -6.953 -4.584 1.00 95.88 239 THR A CA 1
ATOM 1867 C C . THR A 1 239 ? 2.274 -6.849 -4.569 1.00 95.88 239 THR A C 1
ATOM 1869 O O . THR A 1 239 ? 2.983 -7.639 -5.198 1.00 95.88 239 THR A O 1
ATOM 1872 N N . PHE A 1 240 ? 2.798 -5.867 -3.855 1.00 96.62 240 PHE A N 1
ATOM 1873 C CA . PHE A 1 240 ? 4.219 -5.785 -3.553 1.00 96.62 240 PHE A CA 1
ATOM 1874 C C . PHE A 1 240 ? 4.416 -5.768 -2.045 1.00 96.62 240 PHE A C 1
ATOM 1876 O O . PHE A 1 240 ? 3.494 -5.443 -1.302 1.00 96.62 240 PHE A O 1
ATOM 1883 N N . SER A 1 241 ? 5.614 -6.144 -1.616 1.00 96.44 241 SER A N 1
ATOM 1884 C CA . SER A 1 241 ? 6.036 -6.058 -0.229 1.00 96.44 241 SER A CA 1
ATOM 1885 C C . SER A 1 241 ? 7.412 -5.417 -0.174 1.00 96.44 241 SER A C 1
ATOM 1887 O O . SER A 1 241 ? 8.284 -5.798 -0.960 1.00 96.44 241 SER A O 1
ATOM 1889 N N . PHE A 1 242 ? 7.601 -4.469 0.736 1.00 94.88 242 PHE A N 1
ATOM 1890 C CA . PHE A 1 242 ? 8.927 -3.990 1.097 1.00 94.88 242 PHE A CA 1
ATOM 1891 C C . PHE A 1 242 ? 9.605 -5.047 1.967 1.00 94.88 242 PHE A C 1
ATOM 1893 O O . PHE A 1 242 ? 9.010 -5.554 2.924 1.00 94.88 242 PHE A O 1
ATOM 1900 N N . ASN A 1 243 ? 10.835 -5.401 1.606 1.00 91.06 243 ASN A N 1
ATOM 1901 C CA . ASN A 1 243 ? 11.633 -6.355 2.371 1.00 91.06 243 ASN A CA 1
ATOM 1902 C C . ASN A 1 243 ? 12.533 -5.622 3.364 1.00 91.06 243 ASN A C 1
ATOM 1904 O O . ASN A 1 243 ? 12.545 -5.962 4.544 1.00 91.06 243 ASN A O 1
ATOM 1908 N N . GLU A 1 244 ? 13.241 -4.609 2.875 1.00 89.94 244 GLU A N 1
ATOM 1909 C CA . GLU A 1 244 ? 14.258 -3.856 3.595 1.00 89.94 244 GLU A CA 1
ATOM 1910 C C . GLU A 1 244 ? 14.377 -2.462 2.970 1.00 89.94 244 GLU A C 1
ATOM 1912 O O . GLU A 1 244 ? 14.065 -2.288 1.790 1.00 89.94 244 GLU A O 1
ATOM 1917 N N . PHE A 1 245 ? 14.796 -1.491 3.778 1.00 89.38 245 PHE A N 1
ATOM 1918 C CA . PHE A 1 245 ? 15.284 -0.194 3.324 1.00 89.38 245 PHE A CA 1
ATOM 1919 C C . PHE A 1 245 ? 16.757 -0.121 3.699 1.00 89.38 245 PHE A C 1
ATOM 1921 O O . PHE A 1 245 ? 17.115 -0.473 4.822 1.00 89.38 245 PHE A O 1
ATOM 1928 N N . PHE A 1 246 ? 17.579 0.329 2.767 1.00 86.88 246 PHE A N 1
ATOM 1929 C CA . PHE A 1 246 ? 19.001 0.552 2.962 1.00 86.88 246 PHE A CA 1
ATOM 1930 C C . PHE A 1 246 ? 19.330 1.955 2.458 1.00 86.88 246 PHE A C 1
ATOM 1932 O O . PHE A 1 246 ? 18.676 2.459 1.545 1.00 86.88 246 PHE A O 1
ATOM 1939 N N . GLU A 1 247 ? 20.291 2.588 3.113 1.00 77.94 247 GLU A N 1
ATOM 1940 C CA . GLU A 1 247 ? 20.911 3.828 2.662 1.00 77.94 247 GLU A CA 1
ATOM 1941 C C . GLU A 1 247 ? 22.304 3.433 2.180 1.00 77.94 247 GLU A C 1
ATOM 1943 O O . GLU A 1 247 ? 22.967 2.624 2.839 1.00 77.94 247 GLU A O 1
ATOM 1948 N N . ASP A 1 248 ? 22.725 3.944 1.026 1.00 69.69 248 ASP A N 1
ATOM 1949 C CA . ASP A 1 248 ? 24.113 3.783 0.618 1.00 69.69 248 ASP A CA 1
ATOM 1950 C C . ASP A 1 248 ? 24.973 4.508 1.660 1.00 69.69 248 ASP A C 1
ATOM 1952 O O . ASP A 1 248 ? 24.757 5.688 1.946 1.00 69.69 248 ASP A O 1
ATOM 1956 N N . GLU A 1 249 ? 25.902 3.785 2.290 1.00 59.75 249 GLU A N 1
ATOM 1957 C CA . GLU A 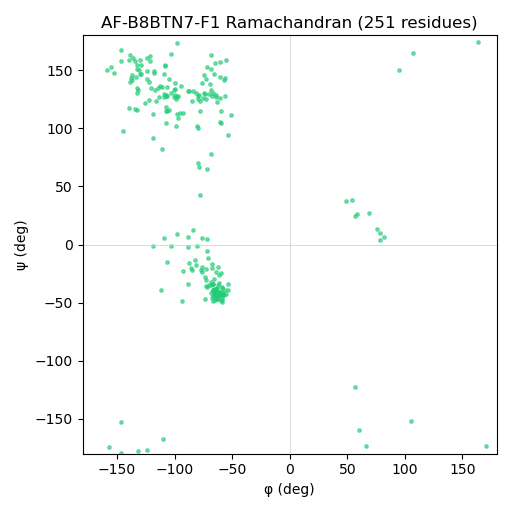1 249 ? 26.930 4.413 3.113 1.00 59.75 249 GLU A CA 1
ATOM 1958 C C . GLU A 1 249 ? 27.703 5.341 2.171 1.00 59.75 249 GLU A C 1
ATOM 1960 O O . GLU A 1 249 ? 28.433 4.854 1.307 1.00 59.75 249 GLU A O 1
ATOM 1965 N N . GLU A 1 250 ? 27.487 6.659 2.273 1.00 57.41 250 GLU A N 1
ATOM 1966 C CA . GLU A 1 250 ? 28.317 7.637 1.572 1.00 57.41 250 GLU A CA 1
ATOM 1967 C C . GLU A 1 250 ? 29.774 7.285 1.905 1.00 57.41 250 GLU A C 1
ATOM 1969 O O . GLU A 1 250 ? 30.188 7.356 3.064 1.00 57.41 250 GLU A O 1
ATOM 1974 N N . GLU A 1 251 ? 30.533 6.809 0.911 1.00 48.69 251 GLU A N 1
ATOM 1975 C CA . GLU A 1 251 ? 31.972 6.628 1.060 1.00 48.69 251 GLU A CA 1
ATOM 1976 C C . GLU A 1 251 ? 32.536 8.015 1.385 1.00 48.69 251 GLU A C 1
ATOM 1978 O O . GLU A 1 251 ? 32.583 8.884 0.517 1.00 48.69 251 GLU A O 1
ATOM 1983 N N . ASP A 1 252 ? 32.888 8.234 2.656 1.00 47.00 252 ASP A N 1
ATOM 1984 C CA . ASP A 1 252 ? 33.581 9.430 3.130 1.00 47.00 252 ASP A CA 1
ATOM 1985 C C . ASP A 1 252 ? 34.865 9.630 2.285 1.00 47.00 252 ASP A C 1
ATOM 1987 O O . ASP A 1 252 ? 35.903 9.024 2.574 1.00 47.00 252 ASP A O 1
ATOM 1991 N N . GLU A 1 253 ? 34.794 10.445 1.223 1.00 40.72 253 GLU A N 1
ATOM 1992 C CA . GLU A 1 253 ? 35.951 10.912 0.433 1.00 40.72 253 GLU A CA 1
ATOM 1993 C C . GLU A 1 253 ? 36.769 11.993 1.164 1.00 40.72 253 GLU A C 1
ATOM 1995 O O . GLU A 1 253 ? 36.191 12.988 1.668 1.00 40.72 253 GLU A O 1
#

Foldseek 3Di:
DKFADDPPWPDDCQFNVVVDIDDWDWDKDWDQAQDDPVQQVDPVQQPPDPPPDRFSWTKMATPDFTWDQAPVGIDTFDKAIHTWHWADDDPLQQKTKIKIKIAGQPWDDHDRTTGDNGIKMWIWMKGQQPVVSLVVLLVLLVVLVVLLVVLVVVLVVLVVVCPDDDVSVVVSVVVNVVSVVVNVVSVVVNVVSVVRYVNDPVQWDQEPPRMIIGQKTWMWDWFFDDDVRPDIDTTTGDMDGDDDYDDPPPPPD

Radius of gyration: 24.09 Å; Cα contacts (8 Å, |Δi|>4): 448; chains: 1; bounding box: 76×49×62 Å

Nearest PDB structures (foldseek):
  5xg2-assembly1_A  TM=8.978E-01  e=7.368E+00  Pyrococcus yayanosii CH1

Solvent-accessible surface area (backbone atoms only — not comparable to full-atom values): 14225 Å² total; per-residue (Å²): 61,37,37,26,64,55,89,95,48,84,56,61,82,77,53,17,61,87,69,51,70,47,64,38,67,73,46,72,47,81,49,92,46,79,44,56,77,82,65,71,71,44,65,88,56,43,61,91,60,89,74,82,63,76,60,80,37,18,28,28,41,59,75,50,60,27,59,42,80,53,99,90,40,81,44,76,35,64,63,41,62,33,35,31,28,75,42,87,72,31,83,93,51,40,22,26,37,39,34,33,38,38,31,21,77,75,27,48,77,55,93,70,24,68,50,65,54,40,62,39,34,39,45,38,40,32,27,55,64,49,62,72,60,48,53,54,50,51,53,51,50,53,53,45,52,52,52,44,53,52,47,54,52,56,47,52,51,44,60,65,67,36,76,68,56,76,71,46,38,56,54,36,50,55,52,47,51,53,47,52,54,51,43,52,53,46,51,52,53,46,52,57,46,56,75,54,37,92,75,55,74,90,53,41,40,78,45,73,92,56,27,36,31,45,24,54,32,40,25,26,36,79,44,63,44,67,93,89,47,78,40,81,44,75,34,52,44,28,37,33,59,68,86,80,72,84,78,83,78,76,78,87,124

Sequence (253 aa):
MTIGRIPGTAMPPEWAASGAKLGLSVEVEFTDEACSYEMTKERLLMGDDDGRRGPSMLSVEPLNDPVFVSAKGQEVVKVLPGAYACQIQGLASGQYKLYFFLDFPEGAVRNDVQLPAERIYFLGSCWIGDEAVMDRAERRRDDILKSVHQIDQELEDVQQTSASGFLQKAAGFRQSAVLFERRGKLQSQLEDLEQRYPLDKGVIIKGPNDVIFAKEGVIAVKRFRGTLGTKEQYHWVGTFSFNEFFEDEEEDE

Mean predicted aligned error: 7.95 Å

Organism: Thalassiosira pseudonana (NCBI:txid35128)